Protein AF-A0A0G2EXR1-F1 (afdb_monomer_lite)

Radius of gyration: 26.03 Å; chains: 1; bounding box: 98×54×60 Å

Structure (mmCIF, N/CA/C/O backbone):
data_AF-A0A0G2EXR1-F1
#
_entry.id   AF-A0A0G2EXR1-F1
#
loop_
_atom_site.group_PDB
_atom_site.id
_atom_site.type_symbol
_atom_site.label_atom_id
_atom_site.label_alt_id
_atom_site.label_comp_id
_atom_site.label_asym_id
_atom_site.label_entity_id
_atom_site.label_seq_id
_atom_site.pdbx_PDB_ins_code
_atom_site.Cartn_x
_atom_site.Cartn_y
_atom_site.Cartn_z
_atom_site.occupancy
_atom_site.B_iso_or_equiv
_atom_site.auth_seq_id
_atom_site.auth_comp_id
_atom_site.auth_asym_id
_atom_site.auth_atom_id
_atom_site.pdbx_PDB_model_num
ATOM 1 N N . MET A 1 1 ? -53.803 -6.244 11.231 1.00 34.44 1 MET A N 1
ATOM 2 C CA . MET A 1 1 ? -53.042 -6.527 9.997 1.00 34.44 1 MET A CA 1
ATOM 3 C C . MET A 1 1 ? -51.644 -5.984 10.212 1.00 34.44 1 MET A C 1
ATOM 5 O O . MET A 1 1 ? -51.468 -4.776 10.182 1.00 34.44 1 MET A O 1
ATOM 9 N N . ALA A 1 2 ? -50.714 -6.862 10.580 1.00 28.48 2 ALA A N 1
ATOM 10 C CA . ALA A 1 2 ? -49.334 -6.516 10.892 1.00 28.48 2 ALA A CA 1
ATOM 11 C C . ALA A 1 2 ? -48.490 -6.641 9.617 1.00 28.48 2 ALA A C 1
ATOM 13 O O . ALA A 1 2 ? -48.473 -7.704 9.000 1.00 28.48 2 ALA A O 1
ATOM 14 N N . ALA A 1 3 ? -47.835 -5.552 9.220 1.00 27.94 3 ALA A N 1
ATOM 15 C CA . ALA A 1 3 ? -46.799 -5.556 8.196 1.00 27.94 3 ALA A CA 1
ATOM 16 C C . ALA A 1 3 ? -45.442 -5.605 8.910 1.00 27.94 3 ALA A C 1
ATOM 18 O O . ALA A 1 3 ? -45.163 -4.782 9.779 1.00 27.94 3 ALA A O 1
ATOM 19 N N . TYR A 1 4 ? -44.646 -6.620 8.589 1.00 28.00 4 TYR A N 1
ATOM 20 C CA . TYR A 1 4 ? -43.346 -6.884 9.194 1.00 28.00 4 TYR A CA 1
ATOM 21 C C . TYR A 1 4 ? -42.303 -5.885 8.675 1.00 28.00 4 TYR A C 1
ATOM 23 O O . TYR A 1 4 ? -42.143 -5.722 7.467 1.00 28.00 4 TYR A O 1
ATOM 31 N N . LEU A 1 5 ? -41.604 -5.222 9.598 1.00 28.48 5 LEU A N 1
ATOM 32 C CA . LEU A 1 5 ? -40.485 -4.319 9.337 1.00 28.48 5 LEU A CA 1
ATOM 33 C C . LEU A 1 5 ? -39.178 -5.123 9.341 1.00 28.48 5 LEU A C 1
ATOM 35 O O . LEU A 1 5 ? -38.787 -5.670 10.371 1.00 28.48 5 LEU A O 1
ATOM 39 N N . THR A 1 6 ? -38.503 -5.190 8.198 1.00 26.05 6 THR A N 1
ATOM 40 C CA . THR A 1 6 ? -37.111 -5.655 8.082 1.00 26.05 6 THR A CA 1
ATOM 41 C C . THR A 1 6 ? -36.141 -4.496 8.357 1.00 26.05 6 THR A C 1
ATOM 43 O O . THR A 1 6 ? -36.369 -3.403 7.835 1.00 26.05 6 THR A O 1
ATOM 46 N N . PRO A 1 7 ? -35.063 -4.699 9.139 1.00 25.09 7 PRO A N 1
ATOM 47 C CA . PRO A 1 7 ? -33.990 -3.714 9.296 1.00 25.09 7 PRO A CA 1
ATOM 48 C C . PRO A 1 7 ? -33.165 -3.584 7.999 1.00 25.09 7 PRO A C 1
ATOM 50 O O . PRO A 1 7 ? -33.217 -4.488 7.157 1.00 25.09 7 PRO A O 1
ATOM 53 N N . PRO A 1 8 ? -32.416 -2.480 7.810 1.00 28.73 8 PRO A N 1
ATOM 54 C CA . PRO A 1 8 ? -31.689 -2.220 6.573 1.00 28.73 8 PRO A CA 1
ATOM 55 C C . PRO A 1 8 ? -30.582 -3.262 6.380 1.00 28.73 8 PRO A C 1
ATOM 57 O O . PRO A 1 8 ? -29.555 -3.255 7.050 1.00 28.73 8 PRO A O 1
ATOM 60 N N . SER A 1 9 ? -30.797 -4.188 5.446 1.00 27.02 9 SER A N 1
ATOM 61 C CA . SER A 1 9 ? -29.731 -5.023 4.908 1.00 27.02 9 SER A CA 1
ATOM 62 C C . SER A 1 9 ? -29.028 -4.247 3.797 1.00 27.02 9 SER A C 1
ATOM 64 O O . SER A 1 9 ? -29.643 -3.954 2.765 1.00 27.02 9 SER A O 1
ATOM 66 N N . PHE A 1 10 ? -27.733 -3.980 3.954 1.00 37.28 10 PHE A N 1
ATOM 67 C CA . PHE A 1 10 ? -26.871 -3.730 2.803 1.00 37.28 10 PHE A CA 1
ATOM 68 C C . PHE A 1 10 ? -27.000 -4.934 1.867 1.00 37.28 10 PHE A C 1
ATOM 70 O O . PHE A 1 10 ? -26.784 -6.075 2.278 1.00 37.28 10 PHE A O 1
ATOM 77 N N . ARG A 1 11 ? -27.459 -4.695 0.633 1.00 30.36 11 ARG A N 1
ATOM 78 C CA . ARG A 1 11 ? -27.747 -5.756 -0.337 1.00 30.36 11 ARG A CA 1
ATOM 79 C C . ARG A 1 11 ? -26.517 -6.641 -0.542 1.00 30.36 11 ARG A C 1
ATOM 81 O O . ARG A 1 11 ? -25.585 -6.275 -1.253 1.00 30.36 11 ARG A O 1
ATOM 88 N N . LEU A 1 12 ? -26.596 -7.847 0.009 1.00 30.94 12 LEU A N 1
ATOM 89 C CA . LEU A 1 12 ? -25.936 -9.029 -0.516 1.00 30.94 12 LEU A CA 1
ATOM 90 C C . LEU A 1 12 ? -26.456 -9.242 -1.939 1.00 30.94 12 LEU A C 1
ATOM 92 O O . LEU A 1 12 ? -27.661 -9.345 -2.166 1.00 30.94 12 LEU A O 1
ATOM 96 N N . THR A 1 13 ? -25.555 -9.310 -2.910 1.00 26.61 13 THR A N 1
ATOM 97 C CA . THR A 1 13 ? -25.890 -9.903 -4.203 1.00 26.61 13 THR A CA 1
ATOM 98 C C . THR A 1 13 ? -25.794 -11.419 -4.031 1.00 26.61 13 THR A C 1
ATOM 100 O O . THR A 1 13 ? -24.727 -11.999 -4.187 1.00 26.61 13 THR A O 1
ATOM 103 N N . SER A 1 14 ? -26.899 -12.050 -3.619 1.00 26.97 14 SER A N 1
ATOM 104 C CA . SER A 1 14 ? -27.077 -13.505 -3.703 1.00 26.97 14 SER A CA 1
ATOM 105 C C . SER A 1 14 ? -27.948 -13.818 -4.911 1.00 26.97 14 SER A C 1
ATOM 107 O O . SER A 1 14 ? -29.091 -13.370 -4.998 1.00 26.97 14 SER A O 1
ATOM 109 N N . SER A 1 15 ? -27.392 -14.568 -5.852 1.00 28.28 15 SER A N 1
ATOM 110 C CA . SER A 1 15 ? -28.152 -15.490 -6.686 1.00 28.28 15 SER A CA 1
ATOM 111 C C . SER A 1 15 ? -28.126 -16.840 -5.967 1.00 28.28 15 SER A C 1
ATOM 113 O O . SER A 1 15 ? -27.055 -17.437 -5.861 1.00 28.28 15 SER A O 1
ATOM 115 N N . ASP A 1 16 ? -29.274 -17.264 -5.442 1.00 29.56 16 ASP A N 1
ATOM 116 C CA . ASP A 1 16 ? -29.455 -18.541 -4.746 1.00 29.56 16 ASP A CA 1
ATOM 117 C C . ASP A 1 16 ? -29.400 -19.721 -5.731 1.00 29.56 16 ASP A C 1
ATOM 119 O O . ASP A 1 16 ? -30.115 -19.710 -6.733 1.00 29.56 16 ASP A O 1
ATOM 123 N N . ASP A 1 17 ? -28.606 -20.748 -5.404 1.00 29.31 17 ASP A N 1
ATOM 124 C CA . ASP A 1 17 ? -29.094 -22.132 -5.418 1.00 29.31 17 ASP A CA 1
ATOM 125 C C . ASP A 1 17 ? -28.286 -23.035 -4.454 1.00 29.31 17 ASP A C 1
ATOM 127 O O . ASP A 1 17 ? -27.056 -23.001 -4.412 1.00 29.31 17 ASP A O 1
ATOM 131 N N . ASP A 1 18 ? -29.045 -23.827 -3.697 1.00 29.89 18 ASP A N 1
ATOM 132 C CA . ASP A 1 18 ? -28.747 -24.994 -2.851 1.00 29.89 18 ASP A CA 1
ATOM 133 C C . ASP A 1 18 ? -27.879 -24.955 -1.563 1.00 29.89 18 ASP A C 1
ATOM 135 O O . ASP A 1 18 ? -26.655 -24.824 -1.528 1.00 29.89 18 ASP A O 1
ATOM 139 N N . LEU A 1 19 ? -28.584 -25.271 -0.466 1.00 34.81 19 LEU A N 1
ATOM 140 C CA . LEU A 1 19 ? -28.133 -25.570 0.894 1.00 34.81 19 LEU A CA 1
ATOM 141 C C . LEU A 1 19 ? -27.463 -26.954 1.003 1.00 34.81 19 LEU A C 1
ATOM 143 O O . LEU A 1 19 ? -28.151 -27.972 0.911 1.00 34.81 19 LEU A O 1
ATOM 147 N N . ARG A 1 20 ? -26.168 -27.008 1.362 1.00 28.84 20 ARG A N 1
ATOM 148 C CA . ARG A 1 20 ? -25.546 -28.132 2.102 1.00 28.84 20 ARG A CA 1
ATOM 149 C C . ARG A 1 20 ? -24.455 -27.642 3.066 1.00 28.84 20 ARG A C 1
ATOM 151 O O . ARG A 1 20 ? -23.766 -26.665 2.801 1.00 28.84 20 ARG A O 1
ATOM 158 N N . GLU A 1 21 ? -24.354 -28.332 4.202 1.00 28.61 21 GLU A N 1
ATOM 159 C CA . GLU A 1 21 ? -23.504 -28.067 5.377 1.00 28.61 21 GLU A CA 1
ATOM 160 C C . GLU A 1 21 ? -22.016 -27.764 5.075 1.00 28.61 21 GLU A C 1
ATOM 162 O O . GLU A 1 21 ? -21.454 -28.304 4.118 1.00 28.61 21 GLU A O 1
ATOM 167 N N . PRO A 1 22 ? -21.316 -26.967 5.917 1.00 27.55 22 PRO A N 1
ATOM 168 C CA . PRO A 1 22 ? -19.940 -26.562 5.663 1.00 27.55 22 PRO A CA 1
ATOM 169 C C . PRO A 1 22 ? -18.961 -27.660 6.095 1.00 27.55 22 PRO A C 1
ATOM 171 O O . PRO A 1 22 ? -18.351 -27.611 7.165 1.00 27.55 22 PRO A O 1
ATOM 174 N N . THR A 1 23 ? -18.751 -28.654 5.237 1.00 25.52 23 THR A N 1
ATOM 175 C CA . THR A 1 23 ? -17.548 -29.480 5.325 1.00 25.52 23 THR A CA 1
ATOM 176 C C . THR A 1 23 ? -16.333 -28.661 4.902 1.00 25.52 23 THR A C 1
ATOM 178 O O . THR A 1 23 ? -16.179 -28.299 3.740 1.00 25.52 23 THR A O 1
ATOM 181 N N . SER A 1 24 ? -15.459 -28.417 5.877 1.00 35.00 24 SER A N 1
ATOM 182 C CA . SER A 1 24 ? -14.022 -28.161 5.749 1.00 35.00 24 SER A CA 1
ATOM 183 C C . SER A 1 24 ? -13.404 -28.753 4.469 1.00 35.00 24 SER A C 1
ATOM 185 O O . SER A 1 24 ? -12.966 -29.906 4.456 1.00 35.00 24 SER A O 1
ATOM 187 N N . ARG A 1 25 ? -13.282 -27.935 3.421 1.00 24.98 25 ARG A N 1
ATOM 188 C CA . ARG A 1 25 ? -12.257 -28.069 2.382 1.00 24.98 25 ARG A CA 1
ATOM 189 C C . ARG A 1 25 ? -11.746 -26.680 2.025 1.00 24.98 25 ARG A C 1
ATOM 191 O O . ARG A 1 25 ? -12.496 -25.800 1.619 1.00 24.98 25 ARG A O 1
ATOM 198 N N . PHE A 1 26 ? -10.452 -26.489 2.258 1.00 31.06 26 PHE A N 1
ATOM 199 C CA . PHE A 1 26 ? -9.678 -25.406 1.667 1.00 31.06 26 PHE A CA 1
ATOM 200 C C . PHE A 1 26 ? -9.821 -25.454 0.139 1.00 31.06 26 PHE A C 1
ATOM 202 O O . PHE A 1 26 ? -10.081 -26.535 -0.392 1.00 31.06 26 PHE A O 1
ATOM 209 N N . PRO A 1 27 ? -9.596 -24.340 -0.579 1.00 31.08 27 PRO A N 1
ATOM 210 C CA . PRO A 1 27 ? -9.354 -24.426 -2.006 1.00 31.08 27 PRO A CA 1
ATOM 211 C C . PRO A 1 27 ? -8.102 -25.284 -2.181 1.00 31.08 27 PRO A C 1
ATOM 213 O O . PRO A 1 27 ? -7.004 -24.883 -1.775 1.00 31.08 27 PRO A O 1
ATOM 216 N N . GLU A 1 28 ? -8.305 -26.484 -2.721 1.00 28.88 28 GLU A N 1
ATOM 217 C CA . GLU A 1 28 ? -7.287 -27.192 -3.480 1.00 28.88 28 GLU A CA 1
ATOM 218 C C . GLU A 1 28 ? -6.680 -26.208 -4.478 1.00 28.88 28 GLU A C 1
ATOM 220 O O . GLU A 1 28 ? -7.334 -25.250 -4.900 1.00 28.88 28 GLU A O 1
ATOM 225 N N . ASP A 1 29 ? -5.388 -26.404 -4.714 1.00 27.86 29 ASP A N 1
ATOM 226 C CA . ASP A 1 29 ? -4.514 -25.641 -5.589 1.00 27.86 29 ASP A CA 1
ATOM 227 C C . ASP A 1 29 ? -5.262 -24.746 -6.565 1.00 27.86 29 ASP A C 1
ATOM 229 O O . ASP A 1 29 ? -6.044 -25.232 -7.371 1.00 27.86 29 ASP A O 1
ATOM 233 N N . SER A 1 30 ? -5.006 -23.436 -6.464 1.00 33.84 30 SER A N 1
ATOM 234 C CA . SER A 1 30 ? -5.420 -22.423 -7.432 1.00 33.84 30 SER A CA 1
ATOM 235 C C . SER A 1 30 ? -5.195 -22.962 -8.841 1.00 33.84 30 SER A C 1
ATOM 237 O O . SER A 1 30 ? -4.109 -22.786 -9.401 1.00 33.84 30 SER A O 1
ATOM 239 N N . GLU A 1 31 ? -6.223 -23.594 -9.405 1.00 32.00 31 GLU A N 1
ATOM 240 C CA . GLU A 1 31 ? -6.285 -23.917 -10.809 1.00 32.00 31 GLU A CA 1
ATOM 241 C C . GLU A 1 31 ? -5.974 -22.605 -11.507 1.00 32.00 31 GLU A C 1
ATOM 243 O O . GLU A 1 31 ? -6.549 -21.550 -11.199 1.00 32.00 31 GLU A O 1
ATOM 248 N N . LEU A 1 32 ? -4.967 -22.643 -12.380 1.00 36.50 32 LEU A N 1
ATOM 249 C CA . LEU A 1 32 ? -4.827 -21.618 -13.389 1.00 36.50 32 LEU A CA 1
ATOM 250 C C . LEU A 1 32 ? -6.221 -21.452 -13.978 1.00 36.50 32 LEU A C 1
ATOM 252 O O . LEU A 1 32 ? -6.712 -22.372 -14.632 1.00 36.50 32 LEU A O 1
ATOM 256 N N . SER A 1 33 ? -6.854 -20.307 -13.709 1.00 34.97 33 SER A N 1
ATOM 257 C CA . SER A 1 33 ? -7.992 -19.845 -14.488 1.00 34.97 33 SER A CA 1
ATOM 258 C C . SER A 1 33 ? -7.561 -20.002 -15.938 1.00 34.97 33 SER A C 1
ATOM 260 O O . SER A 1 33 ? -6.662 -19.295 -16.402 1.00 34.97 33 SER A O 1
ATOM 262 N N . SER A 1 34 ? -8.082 -21.051 -16.573 1.00 40.44 34 SER A N 1
ATOM 263 C CA . SER A 1 34 ? -7.736 -21.445 -17.926 1.00 40.44 34 SER A CA 1
ATOM 264 C C . SER A 1 34 ? -8.426 -20.448 -18.824 1.00 40.44 34 SER A C 1
ATOM 266 O O . SER A 1 34 ? -9.513 -20.697 -19.336 1.00 40.44 34 SER A O 1
ATOM 268 N N . ASP A 1 35 ? -7.810 -19.277 -18.934 1.00 47.41 35 ASP A N 1
ATOM 269 C CA . ASP A 1 35 ? -8.202 -18.256 -19.877 1.00 47.41 35 ASP A CA 1
ATOM 270 C C . ASP A 1 35 ? -8.181 -18.925 -21.265 1.00 47.41 35 ASP A C 1
ATOM 272 O O . ASP A 1 35 ? -7.128 -19.418 -21.691 1.00 47.41 35 ASP A O 1
ATOM 276 N N . PRO A 1 36 ? -9.326 -19.047 -21.962 1.00 55.09 36 PRO A N 1
ATOM 277 C CA . PRO A 1 36 ? -9.382 -19.710 -23.263 1.00 55.09 36 PRO A CA 1
ATOM 278 C C . PRO A 1 36 ? -8.449 -19.045 -24.287 1.00 55.09 36 PRO A C 1
ATOM 280 O O . PRO A 1 36 ? -8.014 -19.698 -25.241 1.00 55.09 36 PRO A O 1
ATOM 283 N N . ASP A 1 37 ? -8.070 -17.785 -24.064 1.00 57.62 37 ASP A N 1
ATOM 284 C CA . ASP A 1 37 ? -7.079 -17.086 -24.873 1.00 57.62 37 ASP A CA 1
ATOM 285 C C . ASP A 1 37 ? -5.626 -17.476 -24.527 1.00 57.62 37 ASP A C 1
ATOM 287 O O . ASP A 1 37 ? -4.764 -17.441 -25.411 1.00 57.62 37 ASP A O 1
ATOM 291 N N . GLU A 1 38 ? -5.341 -17.945 -23.304 1.00 51.94 38 GLU A N 1
ATOM 292 C CA . GLU A 1 38 ? -4.034 -18.507 -22.915 1.00 51.94 38 GLU A CA 1
ATOM 293 C C . GLU A 1 38 ? -3.793 -19.846 -23.622 1.00 51.94 38 GLU A C 1
ATOM 295 O O . GLU A 1 38 ? -2.735 -20.035 -24.221 1.00 51.94 38 GLU A O 1
ATOM 300 N N . TRP A 1 39 ? -4.793 -20.730 -23.680 1.00 58.91 39 TRP A N 1
ATOM 301 C CA . TRP A 1 39 ? -4.682 -21.998 -24.413 1.00 58.91 39 TRP A CA 1
ATOM 302 C C . TRP A 1 39 ? -4.558 -21.804 -25.927 1.00 58.91 39 TRP A C 1
ATOM 304 O O . TRP A 1 39 ? -3.774 -22.493 -26.582 1.00 58.91 39 TRP A O 1
ATOM 314 N N . ARG A 1 40 ? -5.271 -20.828 -26.501 1.00 66.62 40 ARG A N 1
ATOM 315 C CA . ARG A 1 40 ? -5.122 -20.464 -27.921 1.00 66.62 40 ARG A CA 1
ATOM 316 C C . ARG A 1 40 ? -3.736 -19.910 -28.234 1.00 66.62 40 ARG A C 1
ATOM 318 O O . ARG A 1 40 ? -3.185 -20.220 -29.289 1.00 66.62 40 ARG A O 1
ATOM 325 N N . TYR A 1 41 ? -3.178 -19.105 -27.334 1.00 67.56 41 TYR A N 1
ATOM 326 C CA . TYR A 1 41 ? -1.818 -18.595 -27.457 1.00 67.56 41 TYR A CA 1
ATOM 327 C C . TYR A 1 41 ? -0.783 -19.722 -27.344 1.00 67.56 41 TYR A C 1
ATOM 329 O O . TYR A 1 41 ? 0.059 -19.848 -28.230 1.00 67.56 41 TYR A O 1
ATOM 337 N N . ILE A 1 42 ? -0.888 -20.579 -26.321 1.00 58.91 42 ILE A N 1
ATOM 338 C CA . ILE A 1 42 ? 0.006 -21.728 -26.113 1.00 58.91 42 ILE A CA 1
ATOM 339 C C . ILE A 1 42 ? -0.001 -22.630 -27.349 1.00 58.91 42 ILE A C 1
ATOM 341 O O . ILE A 1 42 ? 1.058 -22.915 -27.897 1.00 58.91 42 ILE A O 1
ATOM 345 N N . ASN A 1 43 ? -1.180 -22.992 -27.859 1.00 71.25 43 ASN A N 1
ATOM 346 C CA . ASN A 1 43 ? -1.292 -23.842 -29.044 1.00 71.25 43 ASN A CA 1
ATOM 347 C C . ASN A 1 43 ? -0.690 -23.190 -30.298 1.00 71.25 43 ASN A C 1
ATOM 349 O O . ASN A 1 43 ? -0.112 -23.886 -31.127 1.00 71.25 43 ASN A O 1
ATOM 353 N N . ARG A 1 44 ? -0.773 -21.860 -30.433 1.00 72.00 44 ARG A N 1
ATOM 354 C CA . ARG A 1 44 ? -0.157 -21.123 -31.547 1.00 72.00 44 ARG A CA 1
ATOM 355 C C . ARG A 1 44 ? 1.368 -21.084 -31.445 1.00 72.00 44 ARG A C 1
ATOM 357 O O . ARG A 1 44 ? 2.033 -21.240 -32.461 1.00 72.00 44 ARG A O 1
ATOM 364 N N . VAL A 1 45 ? 1.912 -20.858 -30.249 1.00 64.00 45 VAL A N 1
ATOM 365 C CA . VAL A 1 45 ? 3.365 -20.824 -30.016 1.00 64.00 45 VAL A CA 1
ATOM 366 C C . VAL A 1 45 ? 3.969 -22.217 -30.186 1.00 64.00 45 VAL A C 1
ATOM 368 O O . VAL A 1 45 ? 4.989 -22.352 -30.853 1.00 64.00 45 VAL A O 1
ATOM 371 N N . VAL A 1 46 ? 3.305 -23.253 -29.666 1.00 66.19 46 VAL A N 1
ATOM 372 C CA . VAL A 1 46 ? 3.719 -24.654 -29.834 1.00 66.19 46 VAL A CA 1
ATOM 373 C C . VAL A 1 46 ? 3.680 -25.061 -31.309 1.00 66.19 46 VAL A C 1
ATOM 375 O O . VAL A 1 46 ? 4.643 -25.634 -31.799 1.00 66.19 46 VAL A O 1
ATOM 378 N N . ALA A 1 47 ? 2.635 -24.683 -32.053 1.00 67.88 47 ALA A N 1
ATOM 379 C CA . ALA A 1 47 ? 2.547 -24.963 -33.490 1.00 67.88 47 ALA A CA 1
ATOM 380 C C . ALA A 1 47 ? 3.581 -24.203 -34.349 1.00 67.88 47 ALA A C 1
ATOM 382 O O . ALA A 1 47 ? 3.795 -24.566 -35.502 1.00 67.88 47 ALA A O 1
ATOM 383 N N . ALA A 1 48 ? 4.205 -23.147 -33.818 1.00 63.03 48 ALA A N 1
ATOM 384 C CA . ALA A 1 48 ? 5.217 -22.350 -34.514 1.00 63.03 48 ALA A CA 1
ATOM 385 C C . ALA A 1 48 ? 6.668 -22.739 -34.152 1.00 63.03 48 ALA A C 1
ATOM 387 O O . ALA A 1 48 ? 7.595 -22.196 -34.748 1.00 63.03 48 ALA A O 1
ATOM 388 N N . GLY A 1 49 ? 6.870 -23.633 -33.175 1.00 47.91 49 GLY A N 1
ATOM 389 C CA . GLY A 1 49 ? 8.160 -23.882 -32.519 1.00 47.91 49 GLY A CA 1
ATOM 390 C C . GLY A 1 49 ? 8.927 -25.145 -32.929 1.00 47.91 49 GLY A C 1
ATOM 391 O O . GLY A 1 49 ? 9.923 -25.450 -32.279 1.00 47.91 49 GLY A O 1
ATOM 392 N N . ASP A 1 50 ? 8.522 -25.871 -33.976 1.00 42.47 50 ASP A N 1
ATOM 393 C CA . ASP A 1 50 ? 9.202 -27.099 -34.438 1.00 42.47 50 ASP A CA 1
ATOM 394 C C . ASP A 1 50 ? 10.518 -26.820 -35.206 1.00 42.47 50 ASP A C 1
ATOM 396 O O . ASP A 1 50 ? 10.722 -27.279 -36.331 1.00 42.47 50 ASP A O 1
ATOM 400 N N . GLN A 1 51 ? 11.450 -26.082 -34.595 1.00 42.22 51 GLN A N 1
ATOM 401 C CA . GLN A 1 51 ? 12.876 -26.198 -34.907 1.00 42.22 51 GLN A CA 1
ATOM 402 C C . GLN A 1 51 ? 13.718 -26.200 -33.622 1.00 42.22 51 GLN A C 1
ATOM 404 O O . GLN A 1 51 ? 13.730 -25.251 -32.845 1.00 42.22 51 GLN A O 1
ATOM 409 N N . GLU A 1 52 ? 14.380 -27.341 -33.442 1.00 41.09 52 GLU A N 1
ATOM 410 C CA . GLU A 1 52 ? 15.333 -27.795 -32.424 1.00 41.09 52 GLU A CA 1
ATOM 411 C C . GLU A 1 52 ? 16.004 -26.742 -31.515 1.00 41.09 52 GLU A C 1
ATOM 413 O O . GLU A 1 52 ? 16.637 -25.797 -31.981 1.00 41.09 52 GLU A O 1
ATOM 418 N N . SER A 1 53 ? 16.032 -27.016 -30.200 1.00 35.91 53 SER A N 1
ATOM 419 C CA . SER A 1 53 ? 17.154 -26.598 -29.346 1.00 35.91 53 SER A CA 1
ATOM 420 C C . SER A 1 53 ? 17.369 -27.537 -28.138 1.00 35.91 53 SER A C 1
ATOM 422 O O . SER A 1 53 ? 16.394 -27.943 -27.495 1.00 35.91 53 SER A O 1
ATOM 424 N N . PRO A 1 54 ? 18.629 -27.903 -27.816 1.00 36.38 54 PRO A N 1
ATOM 425 C CA . PRO A 1 54 ? 18.987 -28.859 -26.772 1.00 36.38 54 PRO A CA 1
ATOM 426 C C . PRO A 1 54 ? 19.157 -28.173 -25.407 1.00 36.38 54 PRO A C 1
ATOM 428 O O . PRO A 1 54 ? 20.094 -27.407 -25.181 1.00 36.38 54 PRO A O 1
ATOM 431 N N . TRP A 1 55 ? 18.288 -28.484 -24.446 1.00 30.92 55 TRP A N 1
ATOM 432 C CA . TRP A 1 55 ? 18.431 -27.973 -23.082 1.00 30.92 55 TRP A CA 1
ATOM 433 C C . TRP A 1 55 ? 19.563 -28.685 -22.336 1.00 30.92 55 TRP A C 1
ATOM 435 O O . TRP A 1 55 ? 19.456 -29.857 -21.981 1.00 30.92 55 TRP A O 1
ATOM 445 N N . THR A 1 56 ? 20.627 -27.941 -22.033 1.00 31.25 56 THR A N 1
ATOM 446 C CA . THR A 1 56 ? 21.537 -28.260 -20.925 1.00 31.25 56 THR A CA 1
ATOM 447 C C . THR A 1 56 ? 21.129 -27.394 -19.735 1.00 31.25 56 THR A C 1
ATOM 449 O O . THR A 1 56 ? 21.175 -26.171 -19.817 1.00 31.25 56 THR A O 1
ATOM 452 N N . THR A 1 57 ? 20.703 -28.004 -18.631 1.00 31.12 57 THR A N 1
ATOM 453 C CA . THR A 1 57 ? 20.334 -27.301 -17.390 1.00 31.12 57 THR A CA 1
ATOM 454 C C . THR A 1 57 ? 21.571 -26.764 -16.656 1.00 31.12 57 THR A C 1
ATOM 456 O O . THR A 1 57 ? 22.401 -27.579 -16.241 1.00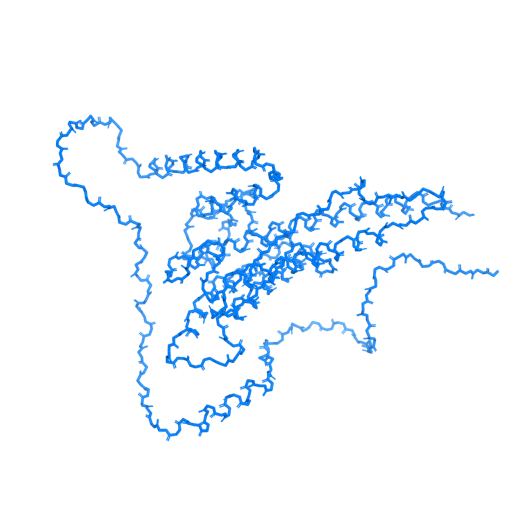 31.12 57 THR A O 1
ATOM 459 N N . PRO A 1 58 ? 21.700 -25.449 -16.383 1.00 31.16 58 PRO A N 1
ATOM 460 C CA . PRO A 1 58 ? 22.707 -24.949 -15.456 1.00 31.16 58 PRO A CA 1
ATOM 461 C C . PRO A 1 58 ? 22.179 -25.010 -14.016 1.00 31.16 58 PRO A C 1
ATOM 463 O O . PRO A 1 58 ? 21.121 -24.481 -13.684 1.00 31.16 58 PRO A O 1
ATOM 466 N N . SER A 1 59 ? 22.956 -25.655 -13.149 1.00 30.92 59 SER A N 1
ATOM 467 C CA . SER A 1 59 ? 22.742 -25.772 -11.705 1.00 30.92 59 SER A CA 1
ATOM 468 C C . SER A 1 59 ? 22.616 -24.401 -11.015 1.00 30.92 59 SER A C 1
ATOM 470 O O . SER A 1 59 ? 23.597 -23.669 -10.866 1.00 30.92 59 SER A O 1
ATOM 472 N N . SER A 1 60 ? 21.424 -24.088 -10.503 1.00 35.28 60 SER A N 1
ATOM 473 C CA . SER A 1 60 ? 21.104 -22.884 -9.726 1.00 35.28 60 SER A CA 1
ATOM 474 C C . SER A 1 60 ? 21.663 -22.951 -8.294 1.00 35.28 60 SER A C 1
ATOM 476 O O . SER A 1 60 ? 20.944 -23.281 -7.349 1.00 35.28 60 SER A O 1
ATOM 478 N N . LYS A 1 61 ? 22.958 -22.665 -8.109 1.00 35.62 61 LYS A N 1
ATOM 479 C CA . LYS A 1 61 ? 23.568 -22.606 -6.762 1.00 35.62 61 LYS A CA 1
ATOM 480 C C . LYS A 1 61 ? 24.397 -21.356 -6.435 1.00 35.62 61 LYS A C 1
ATOM 482 O O . LYS A 1 61 ? 25.019 -21.354 -5.386 1.00 35.62 61 LYS A O 1
ATOM 487 N N . ASN A 1 62 ? 24.397 -20.285 -7.239 1.00 36.44 62 ASN A N 1
ATOM 488 C CA . ASN A 1 62 ? 25.338 -19.167 -7.001 1.00 36.44 62 ASN A CA 1
ATOM 489 C C . ASN A 1 62 ? 24.827 -17.720 -7.186 1.00 36.44 62 ASN A C 1
ATOM 491 O O . ASN A 1 62 ? 25.641 -16.810 -7.309 1.00 36.44 62 ASN A O 1
ATOM 495 N N . THR A 1 63 ? 23.523 -17.441 -7.154 1.00 34.78 63 THR A N 1
ATOM 496 C CA . THR A 1 63 ? 22.994 -16.085 -7.450 1.00 34.78 63 THR A CA 1
ATOM 497 C C . THR A 1 63 ? 22.632 -15.206 -6.243 1.00 34.78 63 THR A C 1
ATOM 499 O O . THR A 1 63 ? 21.945 -14.208 -6.415 1.00 34.78 63 THR A O 1
ATOM 502 N N . LEU A 1 64 ? 23.109 -15.503 -5.027 1.00 40.47 64 LEU A N 1
ATOM 503 C CA . LEU A 1 64 ? 22.725 -14.750 -3.811 1.00 40.47 64 LEU A CA 1
ATOM 504 C C . LEU A 1 64 ? 23.880 -14.113 -3.023 1.00 40.47 64 LEU A C 1
ATOM 506 O O . LEU A 1 64 ? 23.691 -13.647 -1.903 1.00 40.47 64 LEU A O 1
ATOM 510 N N . ALA A 1 65 ? 25.072 -14.024 -3.608 1.00 37.38 65 ALA A N 1
ATOM 511 C CA . ALA A 1 65 ? 26.183 -13.292 -3.011 1.00 37.38 65 ALA A CA 1
ATOM 512 C C . ALA A 1 65 ? 26.393 -11.966 -3.750 1.00 37.38 65 ALA A C 1
ATOM 514 O O . ALA A 1 65 ? 27.068 -11.961 -4.776 1.00 37.38 65 ALA A O 1
ATOM 515 N N . ARG A 1 66 ? 25.804 -10.876 -3.228 1.00 31.05 66 ARG A N 1
ATOM 516 C CA . ARG A 1 66 ? 26.293 -9.471 -3.255 1.00 31.05 66 ARG A CA 1
ATOM 517 C C . ARG A 1 66 ? 25.146 -8.493 -2.956 1.00 31.05 66 ARG A C 1
ATOM 519 O O . ARG A 1 66 ? 24.663 -7.791 -3.833 1.00 31.05 66 ARG A O 1
ATOM 526 N N . TYR A 1 67 ? 24.755 -8.398 -1.687 1.00 34.91 67 TYR A N 1
ATOM 527 C CA . TYR A 1 67 ? 24.248 -7.127 -1.168 1.00 34.91 67 TYR A CA 1
ATOM 528 C C . TYR A 1 67 ? 25.472 -6.282 -0.816 1.00 34.91 67 TYR A C 1
ATOM 530 O O . TYR A 1 67 ? 26.086 -6.468 0.232 1.00 34.91 67 TYR A O 1
ATOM 538 N N . SER A 1 68 ? 25.890 -5.415 -1.735 1.00 34.38 68 SER A N 1
ATOM 539 C CA . SER A 1 68 ? 26.904 -4.403 -1.449 1.00 34.38 68 SER A CA 1
ATOM 540 C C . SER A 1 68 ? 26.197 -3.105 -1.076 1.00 34.38 68 SER A C 1
ATOM 542 O O . SER A 1 68 ? 25.436 -2.565 -1.874 1.00 34.38 68 SER A O 1
ATOM 544 N N . SER A 1 69 ? 26.456 -2.617 0.140 1.00 39.50 69 SER A N 1
ATOM 545 C CA . SER A 1 69 ? 26.109 -1.256 0.565 1.00 39.50 69 SER A CA 1
ATOM 546 C C . SER A 1 69 ? 26.601 -0.220 -0.458 1.00 39.50 69 SER A C 1
ATOM 548 O O . SER A 1 69 ? 27.611 -0.471 -1.124 1.00 39.50 69 SER A O 1
ATOM 550 N N . PRO A 1 70 ? 25.944 0.950 -0.577 1.00 38.44 70 PRO A N 1
ATOM 551 C CA . PRO A 1 70 ? 26.314 1.968 -1.556 1.00 38.44 70 PRO A CA 1
ATOM 552 C C . PRO A 1 70 ? 27.794 2.341 -1.420 1.00 38.44 70 PRO A C 1
ATOM 554 O O . PRO A 1 70 ? 28.237 2.802 -0.368 1.00 38.44 70 PRO A O 1
ATOM 557 N N . GLN A 1 71 ? 28.565 2.110 -2.485 1.00 37.56 71 GLN A N 1
ATOM 558 C CA . GLN A 1 71 ? 29.985 2.440 -2.554 1.00 37.56 71 GLN A CA 1
ATOM 559 C C . GLN A 1 71 ? 30.193 3.939 -2.312 1.00 37.56 71 GLN A C 1
ATOM 561 O O . GLN A 1 71 ? 29.659 4.789 -3.030 1.00 37.56 71 GLN A O 1
ATOM 566 N N . SER A 1 72 ? 31.007 4.260 -1.307 1.00 39.06 72 SER A N 1
ATOM 567 C CA . SER A 1 72 ? 31.509 5.607 -1.079 1.00 39.06 72 SER A CA 1
ATOM 568 C C . SER A 1 72 ? 32.362 6.039 -2.276 1.00 39.06 72 SER A C 1
ATOM 570 O O . SER A 1 72 ? 33.289 5.352 -2.708 1.00 39.06 72 SER A O 1
ATOM 572 N N . LYS A 1 73 ? 32.029 7.192 -2.860 1.00 40.09 73 LYS A N 1
ATOM 573 C CA . LYS A 1 73 ? 32.827 7.809 -3.923 1.00 40.09 73 LYS A CA 1
ATOM 574 C C . LYS A 1 73 ? 34.191 8.203 -3.351 1.00 40.09 73 LYS A C 1
ATOM 576 O O . LYS A 1 73 ? 34.259 9.012 -2.427 1.00 40.09 73 LYS A O 1
ATOM 581 N N . GLY A 1 74 ? 35.266 7.658 -3.919 1.00 38.69 74 GLY A N 1
ATOM 582 C CA . GLY A 1 74 ? 36.639 8.043 -3.595 1.00 38.69 74 GLY A CA 1
ATOM 583 C C . GLY A 1 74 ? 36.867 9.534 -3.853 1.00 38.69 74 GLY A C 1
ATOM 584 O O . GLY A 1 74 ? 36.640 10.024 -4.960 1.00 38.69 74 GLY A O 1
ATOM 585 N N . ARG A 1 75 ? 37.302 10.262 -2.820 1.00 39.47 75 ARG A N 1
ATOM 586 C CA . ARG A 1 75 ? 37.668 11.680 -2.902 1.00 39.47 75 ARG A CA 1
ATOM 587 C C . ARG A 1 75 ? 39.193 11.805 -2.872 1.00 39.47 75 ARG A C 1
ATOM 589 O O . ARG A 1 75 ? 39.846 11.245 -2.000 1.00 39.47 75 ARG A O 1
ATOM 596 N N . SER A 1 76 ? 39.725 12.539 -3.848 1.00 39.69 76 SER A N 1
ATOM 597 C CA . SER A 1 76 ? 41.130 12.957 -3.974 1.00 39.69 76 SER A CA 1
ATOM 598 C C . SER A 1 76 ? 41.660 13.609 -2.685 1.00 39.69 76 SER A C 1
ATOM 600 O O . SER A 1 76 ? 40.900 14.329 -2.030 1.00 39.69 76 SER A O 1
ATOM 602 N N . PRO A 1 77 ? 42.952 13.439 -2.344 1.00 48.84 77 PRO A N 1
ATOM 603 C CA . PRO A 1 77 ? 43.497 13.907 -1.078 1.00 48.84 77 PRO A CA 1
ATOM 604 C C . PRO A 1 77 ? 43.719 15.422 -1.110 1.00 48.84 77 PRO A C 1
ATOM 606 O O . PRO A 1 77 ? 44.473 15.940 -1.934 1.00 48.84 77 PRO A O 1
ATOM 609 N N . LYS A 1 78 ? 43.070 16.138 -0.193 1.00 42.84 78 LYS A N 1
ATOM 610 C CA . LYS A 1 78 ? 43.560 17.424 0.302 1.00 42.84 78 LYS A CA 1
ATOM 611 C C . LYS A 1 78 ? 43.611 17.342 1.815 1.00 42.84 78 LYS A C 1
ATOM 613 O O . LYS A 1 78 ? 42.616 17.026 2.458 1.00 42.84 78 LYS A O 1
ATOM 618 N N . ASP A 1 79 ? 44.813 17.575 2.309 1.00 41.97 79 ASP A N 1
ATOM 619 C CA . ASP A 1 79 ? 45.196 17.580 3.705 1.00 41.97 79 ASP A CA 1
ATOM 620 C C . ASP A 1 79 ? 44.393 18.642 4.471 1.00 41.97 79 ASP A C 1
ATOM 622 O O . ASP A 1 79 ? 44.483 19.839 4.193 1.00 41.97 79 ASP A O 1
ATOM 626 N N . THR A 1 80 ? 43.566 18.186 5.407 1.00 41.31 80 THR A N 1
ATOM 627 C CA . THR A 1 80 ? 43.001 19.006 6.478 1.00 41.31 80 THR A CA 1
ATOM 628 C C . THR A 1 80 ? 43.101 18.170 7.739 1.00 41.31 80 THR A C 1
ATOM 630 O O . THR A 1 80 ? 42.400 17.165 7.862 1.00 41.31 80 THR A O 1
ATOM 633 N N . SER A 1 81 ? 44.007 18.574 8.627 1.00 47.97 81 SER A N 1
ATOM 634 C CA . SER A 1 81 ? 44.269 18.001 9.947 1.00 47.97 81 SER A CA 1
ATOM 635 C C . SER A 1 81 ? 43.024 17.371 10.580 1.00 47.97 81 SER A C 1
ATOM 637 O O . SER A 1 81 ? 42.078 18.074 10.950 1.00 47.97 81 SER A O 1
ATOM 639 N N . SER A 1 82 ? 43.026 16.044 10.714 1.00 42.00 82 SER A N 1
ATOM 640 C CA . SER A 1 82 ? 41.978 15.328 11.429 1.00 42.00 82 SER A CA 1
ATOM 641 C C . SER A 1 82 ? 42.178 15.539 12.925 1.00 42.00 82 SER A C 1
ATOM 643 O O . SER A 1 82 ? 43.086 14.965 13.528 1.00 42.00 82 SER A O 1
ATOM 645 N N . VAL A 1 83 ? 41.319 16.352 13.533 1.00 52.59 83 VAL A N 1
ATOM 646 C CA . VAL A 1 83 ? 41.072 16.260 14.971 1.00 52.59 83 VAL A CA 1
ATOM 647 C C . VAL A 1 83 ? 40.430 14.892 15.183 1.00 52.59 83 VAL A C 1
ATOM 649 O O . VAL A 1 83 ? 39.278 14.686 14.806 1.00 52.59 83 VAL A O 1
ATOM 652 N N . LEU A 1 84 ? 41.208 13.928 15.674 1.00 44.91 84 LEU A N 1
ATOM 653 C CA . LEU A 1 84 ? 40.689 12.620 16.059 1.00 44.91 84 LEU A CA 1
ATOM 654 C C . LEU A 1 84 ? 39.743 12.836 17.249 1.00 44.91 84 LEU A C 1
ATOM 656 O O . LEU A 1 84 ? 40.189 13.362 18.267 1.00 44.91 84 LEU A O 1
ATOM 660 N N . PRO A 1 85 ? 38.450 12.487 17.155 1.00 48.44 85 PRO A N 1
ATOM 661 C CA . PRO A 1 85 ? 37.610 12.443 18.340 1.00 48.44 85 PRO A CA 1
ATOM 662 C C . PRO A 1 85 ? 38.096 11.312 19.262 1.00 48.44 85 PRO A C 1
ATOM 664 O O . PRO A 1 85 ? 38.323 10.195 18.805 1.00 48.44 85 PRO A O 1
ATOM 667 N N . ASP A 1 86 ? 38.198 11.588 20.566 1.00 56.44 86 ASP A N 1
ATOM 668 C CA . ASP A 1 86 ? 38.646 10.660 21.628 1.00 56.44 86 ASP A CA 1
ATOM 669 C C . ASP A 1 86 ? 37.742 9.424 21.833 1.00 56.44 86 ASP A C 1
ATOM 671 O O . ASP A 1 86 ? 37.952 8.623 22.746 1.00 56.44 86 ASP A O 1
ATOM 675 N N . LYS A 1 87 ? 36.713 9.246 20.999 1.00 54.66 87 LYS A N 1
ATOM 676 C CA . LYS A 1 87 ? 35.843 8.070 21.015 1.00 54.66 87 LYS A CA 1
ATOM 677 C C . LYS A 1 87 ? 36.132 7.196 19.796 1.00 54.66 87 LYS A C 1
ATOM 679 O O . LYS A 1 87 ? 36.165 7.725 18.683 1.00 54.66 87 LYS A O 1
ATOM 684 N N . PRO A 1 88 ? 36.294 5.870 19.971 1.00 48.75 88 PRO A N 1
ATOM 685 C CA . PRO A 1 88 ? 36.361 4.959 18.840 1.00 48.75 88 PRO A CA 1
ATOM 686 C C . PRO A 1 88 ? 35.093 5.132 18.002 1.00 48.75 88 PRO A C 1
ATOM 688 O O . PRO A 1 88 ? 33.981 5.119 18.523 1.00 48.75 88 PRO A O 1
ATOM 691 N N . PHE A 1 89 ? 35.289 5.355 16.709 1.00 47.09 89 PHE A N 1
ATOM 692 C CA . PHE A 1 89 ? 34.233 5.485 15.716 1.00 47.09 89 PHE A CA 1
ATOM 693 C C . PHE A 1 89 ? 33.342 4.234 15.733 1.00 47.09 89 PHE A C 1
ATOM 695 O O . PHE A 1 89 ? 33.807 3.145 15.397 1.00 47.09 89 PHE A O 1
ATOM 702 N N . ASP A 1 90 ? 32.079 4.387 16.135 1.00 55.50 90 ASP A N 1
ATOM 703 C CA . ASP A 1 90 ? 31.078 3.320 16.123 1.00 55.50 90 ASP A CA 1
ATOM 704 C C . ASP A 1 90 ? 30.210 3.454 14.860 1.00 55.50 90 ASP A C 1
ATOM 706 O O . ASP A 1 90 ? 29.563 4.476 14.630 1.00 55.50 90 ASP A O 1
ATOM 710 N N . GLU A 1 91 ? 30.182 2.418 14.019 1.00 50.47 91 GLU A N 1
ATOM 711 C CA . GLU A 1 91 ? 29.341 2.354 12.813 1.00 50.47 91 GLU A CA 1
ATOM 712 C C . GLU A 1 91 ? 27.843 2.523 13.151 1.00 50.47 91 GLU A C 1
ATOM 714 O O . GLU A 1 91 ? 27.055 2.997 12.323 1.00 50.47 91 GLU A O 1
ATOM 719 N N . ALA A 1 92 ? 27.444 2.180 14.383 1.00 54.06 92 ALA A N 1
ATOM 720 C CA . ALA A 1 92 ? 26.098 2.411 14.891 1.00 54.06 92 ALA A CA 1
ATOM 721 C C . ALA A 1 92 ? 25.766 3.906 15.035 1.00 54.06 92 ALA A C 1
ATOM 723 O O . ALA A 1 92 ? 24.614 4.291 14.819 1.00 54.06 92 ALA A O 1
ATOM 724 N N . ASP A 1 93 ? 26.752 4.752 15.339 1.00 49.53 93 ASP A N 1
ATOM 725 C CA . ASP A 1 93 ? 26.544 6.188 15.500 1.00 49.53 93 ASP A CA 1
ATOM 726 C C . ASP A 1 93 ? 26.349 6.883 14.144 1.00 49.53 93 ASP A C 1
ATOM 728 O O . ASP A 1 93 ? 25.447 7.709 14.026 1.00 49.53 93 ASP A O 1
ATOM 732 N N . LEU A 1 94 ? 27.058 6.493 13.072 1.00 54.78 94 LEU A N 1
ATOM 733 C CA . LEU A 1 94 ? 26.793 7.052 11.729 1.00 54.78 94 LEU A CA 1
ATOM 734 C C . LEU A 1 94 ? 25.400 6.710 11.227 1.00 54.78 94 LEU A C 1
ATOM 736 O O . LEU A 1 94 ? 24.706 7.587 10.720 1.00 54.78 94 LEU A O 1
ATOM 740 N N . LYS A 1 95 ? 24.965 5.460 11.408 1.00 61.78 95 LYS A N 1
ATOM 741 C CA . LYS A 1 95 ? 23.614 5.047 11.011 1.00 61.78 95 LYS A CA 1
ATOM 742 C C . LYS A 1 95 ? 22.544 5.806 11.797 1.00 61.78 95 LYS A C 1
ATOM 744 O O . LYS A 1 95 ? 21.503 6.128 11.234 1.00 61.78 95 LYS A O 1
ATOM 749 N N . ARG A 1 96 ? 22.800 6.147 13.069 1.00 60.59 96 ARG A N 1
ATOM 750 C CA . ARG A 1 96 ? 21.919 7.013 13.874 1.00 60.59 96 ARG A CA 1
ATOM 751 C C . ARG A 1 96 ? 21.904 8.455 13.369 1.00 60.59 96 ARG A C 1
ATOM 753 O O . ARG A 1 96 ? 20.819 8.996 13.179 1.00 60.59 96 ARG A O 1
ATOM 760 N N . PHE A 1 97 ? 23.066 9.048 13.092 1.00 56.50 97 PHE A N 1
ATOM 761 C CA . PHE A 1 97 ? 23.162 10.411 12.556 1.00 56.50 97 PHE A CA 1
ATOM 762 C C . PHE A 1 97 ? 22.504 10.545 11.176 1.00 56.50 97 PHE A C 1
ATOM 764 O O . PHE A 1 97 ? 21.792 11.517 10.919 1.00 56.50 97 PHE A O 1
ATOM 771 N N . GLU A 1 98 ? 22.692 9.567 10.291 1.00 74.81 98 GLU A N 1
ATOM 772 C CA . GLU A 1 98 ? 22.034 9.530 8.981 1.00 74.81 98 GLU A CA 1
ATOM 773 C C . GLU A 1 98 ? 20.516 9.391 9.113 1.00 74.81 98 GLU A C 1
ATOM 775 O O . GLU A 1 98 ? 19.771 10.066 8.404 1.00 74.81 98 GLU A O 1
ATOM 780 N N . LEU A 1 99 ? 20.055 8.586 10.070 1.00 77.31 99 LEU A N 1
ATOM 781 C CA . LEU A 1 99 ? 18.639 8.380 10.341 1.00 77.31 99 LEU A CA 1
ATOM 782 C C . LEU A 1 99 ? 17.968 9.628 10.932 1.00 77.31 99 LEU A C 1
ATOM 784 O O . LEU A 1 99 ? 16.866 9.984 10.517 1.00 77.31 99 LEU A O 1
ATOM 788 N N . GLU A 1 100 ? 18.615 10.322 11.868 1.00 80.06 100 GLU A N 1
ATOM 789 C CA . GLU A 1 100 ? 18.114 11.592 12.409 1.00 80.06 100 GLU A CA 1
ATOM 790 C C . GLU A 1 100 ? 18.082 12.687 11.344 1.00 80.06 100 GLU A C 1
ATOM 792 O O . GLU A 1 100 ? 17.093 13.415 11.232 1.00 80.06 100 GLU A O 1
ATOM 797 N N . LYS A 1 101 ? 19.118 12.757 10.504 1.00 83.75 101 LYS A N 1
ATOM 798 C CA . LYS A 1 101 ? 19.155 13.678 9.368 1.00 83.75 101 LYS A CA 1
ATOM 799 C C . LYS A 1 101 ? 18.041 13.380 8.364 1.00 83.75 101 LYS A C 1
ATOM 801 O O . LYS A 1 101 ? 17.365 14.312 7.934 1.00 83.75 101 LYS A O 1
ATOM 806 N N . ALA A 1 102 ? 17.815 12.109 8.025 1.00 81.25 102 ALA A N 1
ATOM 807 C CA . ALA A 1 102 ? 16.721 11.699 7.148 1.00 81.25 102 ALA A CA 1
ATOM 808 C C . ALA A 1 102 ? 15.357 12.081 7.746 1.00 81.25 102 ALA A C 1
ATOM 810 O O . ALA A 1 102 ? 14.535 12.691 7.063 1.00 81.25 102 ALA A O 1
ATOM 811 N N . ARG A 1 103 ? 15.136 11.829 9.047 1.00 83.62 103 ARG A N 1
ATOM 812 C CA . ARG A 1 103 ? 13.914 12.274 9.743 1.00 83.62 103 ARG A CA 1
ATOM 813 C C . ARG A 1 103 ? 13.728 13.786 9.667 1.00 83.62 103 ARG A C 1
ATOM 815 O O . ARG A 1 103 ? 12.619 14.226 9.386 1.00 83.62 103 ARG A O 1
ATOM 822 N N . ALA A 1 104 ? 14.780 14.567 9.910 1.00 87.19 104 ALA A N 1
ATOM 823 C CA . ALA A 1 104 ? 14.710 16.026 9.866 1.00 87.19 104 ALA A CA 1
ATOM 824 C C . ALA A 1 104 ? 14.347 16.531 8.460 1.00 87.19 104 ALA A C 1
ATOM 826 O O . 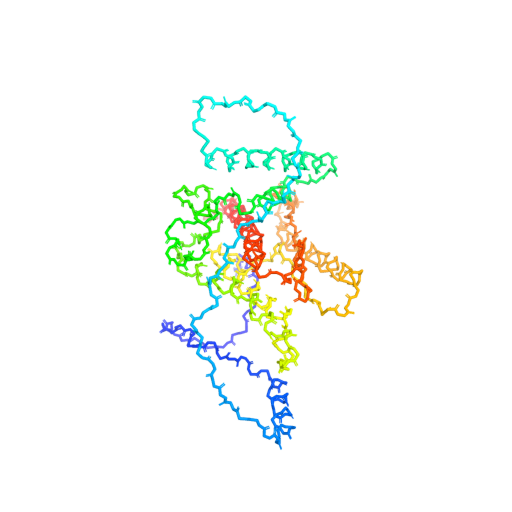ALA A 1 104 ? 13.432 17.337 8.318 1.00 87.19 104 ALA A O 1
ATOM 827 N N . GLN A 1 105 ? 14.989 15.988 7.420 1.00 86.19 105 GLN A N 1
ATOM 828 C CA . GLN A 1 105 ? 14.691 16.329 6.025 1.00 86.19 105 GLN A CA 1
ATOM 829 C C . GLN A 1 105 ? 13.250 15.979 5.635 1.00 86.19 105 GLN A C 1
ATOM 831 O O . GLN A 1 105 ? 12.555 16.768 4.994 1.00 86.19 105 GLN A O 1
ATOM 836 N N . HIS A 1 106 ? 12.767 14.801 6.028 1.00 86.81 106 HIS A N 1
ATOM 837 C CA . HIS A 1 106 ? 11.396 14.399 5.725 1.00 86.81 106 HIS A CA 1
ATOM 838 C C . HIS A 1 106 ? 10.360 15.165 6.557 1.00 86.81 106 HIS A C 1
ATOM 840 O O . HIS A 1 106 ? 9.268 15.422 6.052 1.00 86.81 106 HIS A O 1
ATOM 846 N N . ALA A 1 107 ? 10.698 15.581 7.782 1.00 87.25 107 ALA A N 1
ATOM 847 C CA . ALA A 1 107 ? 9.857 16.447 8.604 1.00 87.25 107 ALA A CA 1
ATOM 848 C C . ALA A 1 107 ? 9.717 17.852 8.001 1.00 87.25 107 ALA A C 1
ATOM 850 O O . ALA A 1 107 ? 8.609 18.385 7.974 1.00 87.25 107 ALA A O 1
ATOM 851 N N . GLU A 1 108 ? 10.801 18.415 7.461 1.00 89.81 108 GLU A N 1
ATOM 852 C CA . GLU A 1 108 ? 10.771 19.672 6.705 1.00 89.81 108 GLU A CA 1
ATOM 853 C C . GLU A 1 108 ? 9.879 19.543 5.463 1.00 89.81 108 GLU A C 1
ATOM 855 O O . GLU A 1 108 ? 8.982 20.356 5.251 1.00 89.81 108 GLU A O 1
ATOM 860 N N . HIS A 1 109 ? 10.031 18.469 4.682 1.00 86.75 109 HIS A N 1
ATOM 861 C CA . HIS A 1 109 ? 9.164 18.263 3.519 1.00 86.75 109 HIS A CA 1
ATOM 862 C C . HIS A 1 109 ? 7.691 18.079 3.921 1.00 86.75 109 HIS A C 1
ATOM 864 O O . HIS A 1 109 ? 6.803 18.642 3.285 1.00 86.75 109 HIS A O 1
ATOM 870 N N . ALA A 1 110 ? 7.413 17.355 5.009 1.00 87.81 110 ALA A N 1
ATOM 871 C CA . ALA A 1 110 ? 6.059 17.241 5.541 1.00 87.81 110 ALA A CA 1
ATOM 872 C C . ALA A 1 110 ? 5.489 18.602 5.967 1.00 87.81 110 ALA A C 1
ATOM 874 O O . ALA A 1 110 ? 4.305 18.850 5.754 1.00 87.81 110 ALA A O 1
ATOM 875 N N . GLN A 1 111 ? 6.312 19.496 6.521 1.00 90.56 111 GLN A N 1
ATOM 876 C CA . GLN A 1 111 ? 5.899 20.859 6.847 1.00 90.56 111 GL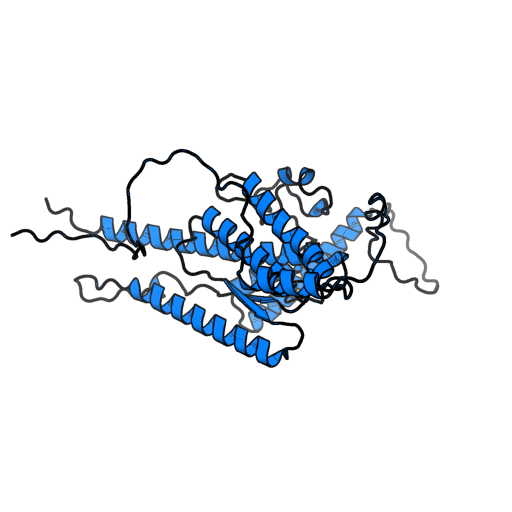N A CA 1
ATOM 877 C C . GLN A 1 111 ? 5.551 21.661 5.586 1.00 90.56 111 GLN A C 1
ATOM 879 O O . GLN A 1 111 ? 4.475 22.251 5.523 1.00 90.56 111 GLN A O 1
ATOM 884 N N . ASN A 1 112 ? 6.375 21.572 4.542 1.00 91.69 112 ASN A N 1
ATOM 885 C CA . ASN A 1 112 ? 6.088 22.199 3.248 1.00 91.69 112 ASN A CA 1
ATOM 886 C C . ASN A 1 112 ? 4.787 21.658 2.622 1.00 91.69 112 ASN A C 1
ATOM 888 O O . ASN A 1 112 ? 4.016 22.412 2.025 1.00 91.69 112 ASN A O 1
ATOM 892 N N . MET A 1 113 ? 4.496 20.360 2.785 1.00 88.06 113 MET A N 1
ATOM 893 C CA . MET A 1 113 ? 3.219 19.774 2.360 1.00 88.06 113 MET A CA 1
ATOM 894 C C . MET A 1 113 ? 2.033 20.348 3.150 1.00 88.06 113 MET A C 1
ATOM 896 O O . MET A 1 113 ? 1.005 20.652 2.545 1.00 88.06 113 MET A O 1
ATOM 900 N N . ARG A 1 114 ? 2.162 20.552 4.470 1.00 91.44 114 ARG A N 1
ATOM 901 C CA . ARG A 1 114 ? 1.112 21.213 5.275 1.00 91.44 114 ARG A CA 1
ATOM 902 C C . ARG A 1 114 ? 0.857 22.636 4.802 1.00 91.44 114 ARG A C 1
ATOM 904 O O . ARG A 1 114 ? -0.292 23.022 4.620 1.00 91.44 114 ARG A O 1
ATOM 911 N N . GLU A 1 115 ? 1.922 23.394 4.565 1.00 93.12 115 GLU A N 1
ATOM 912 C CA . GLU A 1 115 ? 1.846 24.778 4.079 1.00 93.12 115 GLU A CA 1
ATOM 913 C C . GLU A 1 115 ? 1.234 24.862 2.676 1.00 93.12 115 GLU A C 1
ATOM 915 O O . GLU A 1 115 ? 0.523 25.812 2.361 1.00 93.12 115 GLU A O 1
ATOM 920 N N . SER A 1 116 ? 1.418 23.816 1.867 1.00 90.38 116 SER A N 1
ATOM 921 C CA . SER A 1 116 ? 0.775 23.655 0.557 1.00 90.38 116 SER A CA 1
ATOM 922 C C . SER A 1 116 ? -0.689 23.186 0.636 1.00 90.38 116 SER A C 1
ATOM 924 O O . SER A 1 116 ? -1.314 22.967 -0.401 1.00 90.38 116 SER A O 1
ATOM 926 N N . GLY A 1 117 ? -1.247 23.008 1.839 1.00 90.19 117 GLY A N 1
ATOM 927 C CA . GLY A 1 117 ? -2.652 22.657 2.059 1.00 90.19 117 GLY A CA 1
ATOM 928 C C . GLY A 1 117 ? -2.981 21.162 1.984 1.00 90.19 117 GLY A C 1
ATOM 929 O O . GLY A 1 117 ? -4.157 20.809 1.887 1.00 90.19 117 GLY A O 1
ATOM 930 N N . TYR A 1 118 ? -1.987 20.266 2.026 1.00 85.25 118 TYR A N 1
ATOM 931 C CA . TYR A 1 118 ? -2.255 18.826 2.115 1.00 85.25 118 TYR A CA 1
ATOM 932 C C . TYR A 1 118 ? -2.844 18.467 3.483 1.00 85.25 118 TYR A C 1
ATOM 934 O O . TYR A 1 118 ? -2.427 18.989 4.516 1.00 85.25 118 TYR A O 1
ATOM 942 N N . SER A 1 119 ? -3.792 17.527 3.503 1.00 87.19 119 SER A N 1
ATOM 943 C CA . SER A 1 119 ? -4.333 17.004 4.756 1.00 87.19 119 SER A CA 1
ATOM 944 C C . SER A 1 119 ? -3.309 16.127 5.491 1.00 87.19 119 SER A C 1
ATOM 946 O O . SER A 1 119 ? -2.401 15.545 4.894 1.00 87.19 119 SER A O 1
ATOM 948 N N . GLU A 1 120 ? -3.471 15.987 6.809 1.00 88.50 120 GLU A N 1
ATOM 949 C CA . GLU A 1 120 ? -2.543 15.216 7.655 1.00 88.50 120 GLU A CA 1
ATOM 950 C C . GLU A 1 120 ? -2.443 13.734 7.266 1.00 88.50 120 GLU A C 1
ATOM 952 O O . GLU A 1 120 ? -1.455 13.067 7.564 1.00 88.50 120 GLU A O 1
ATOM 957 N N . ASP A 1 121 ? -3.467 13.187 6.617 1.00 87.69 121 ASP A N 1
ATOM 958 C CA . ASP A 1 121 ? -3.540 11.765 6.304 1.00 87.69 121 ASP A CA 1
ATOM 959 C C . ASP A 1 121 ? -2.588 11.332 5.163 1.00 87.69 121 ASP A C 1
ATOM 961 O O . ASP A 1 121 ? -1.750 10.456 5.396 1.00 87.69 121 ASP A O 1
ATOM 965 N N . PRO A 1 122 ? -2.594 11.972 3.976 1.00 87.50 122 PRO A N 1
ATOM 966 C CA . PRO A 1 122 ? -1.530 11.843 2.981 1.00 87.50 122 PRO A CA 1
ATOM 967 C C . PRO A 1 122 ? -0.128 12.094 3.538 1.00 87.50 122 PRO A C 1
ATOM 969 O O . PRO A 1 122 ? 0.799 11.370 3.185 1.00 87.50 122 PRO A O 1
ATOM 972 N N . ILE A 1 123 ? 0.035 13.083 4.424 1.00 89.12 123 ILE A N 1
ATOM 973 C CA . ILE A 1 123 ? 1.340 13.434 5.003 1.00 89.12 123 ILE A CA 1
ATOM 974 C C . ILE A 1 123 ? 1.874 12.294 5.876 1.00 89.12 123 ILE A C 1
ATOM 976 O O . ILE A 1 123 ? 3.052 11.947 5.789 1.00 89.12 123 ILE A O 1
ATOM 980 N N . LYS A 1 124 ? 1.012 11.653 6.676 1.00 90.56 124 LYS A N 1
ATOM 981 C CA . LYS A 1 124 ? 1.380 10.468 7.469 1.00 90.56 124 LYS A CA 1
ATOM 982 C C . LYS A 1 124 ? 1.848 9.314 6.586 1.00 90.56 124 LYS A C 1
ATOM 984 O O . LYS A 1 124 ? 2.873 8.703 6.888 1.00 90.56 124 LYS A O 1
ATOM 989 N N . VAL A 1 125 ? 1.133 9.035 5.493 1.00 90.00 125 VAL A N 1
ATOM 990 C CA . VAL A 1 125 ? 1.533 7.996 4.528 1.00 90.00 125 VAL A CA 1
ATOM 991 C C . VAL A 1 125 ? 2.856 8.357 3.866 1.00 90.00 125 VAL A C 1
ATOM 993 O O . VAL A 1 125 ? 3.749 7.516 3.802 1.00 90.00 125 VAL A O 1
ATOM 996 N N . TYR A 1 126 ? 3.011 9.607 3.428 1.00 90.12 126 TYR A N 1
ATOM 997 C CA . TYR A 1 126 ? 4.246 10.108 2.834 1.00 90.12 126 TYR A CA 1
ATOM 998 C C . TYR A 1 126 ? 5.442 9.912 3.774 1.00 90.12 126 TYR A C 1
ATOM 1000 O O . TYR A 1 126 ? 6.448 9.342 3.361 1.00 90.12 126 TYR A O 1
ATOM 1008 N N . LEU A 1 127 ? 5.325 10.304 5.046 1.00 90.19 127 LEU A N 1
ATOM 1009 C CA . LEU A 1 127 ? 6.392 10.126 6.034 1.00 90.19 127 LEU A CA 1
ATOM 1010 C C . LEU A 1 127 ? 6.744 8.647 6.234 1.00 90.19 127 LEU A C 1
ATOM 1012 O O . LEU A 1 127 ? 7.924 8.302 6.263 1.00 90.19 127 LEU A O 1
ATOM 1016 N N . LYS A 1 128 ? 5.736 7.769 6.313 1.00 89.94 128 LYS A N 1
ATOM 1017 C CA . LYS A 1 128 ? 5.943 6.318 6.441 1.00 89.94 128 LYS A CA 1
ATOM 1018 C C . LYS A 1 128 ? 6.661 5.737 5.218 1.00 89.94 128 LYS A C 1
ATOM 1020 O O . LYS A 1 128 ? 7.582 4.938 5.346 1.00 89.94 128 LYS A O 1
ATOM 1025 N N . LEU A 1 129 ? 6.276 6.170 4.018 1.00 89.19 129 LEU A N 1
ATOM 1026 C CA . LEU A 1 129 ? 6.929 5.767 2.772 1.00 89.19 129 LEU A CA 1
ATOM 1027 C C . LEU A 1 129 ? 8.352 6.313 2.661 1.00 89.19 129 LEU A C 1
ATOM 1029 O O . LEU A 1 129 ? 9.235 5.605 2.185 1.00 89.19 129 LEU A O 1
ATOM 1033 N N . ALA A 1 130 ? 8.592 7.550 3.084 1.00 86.88 130 ALA A N 1
ATOM 1034 C CA . ALA A 1 130 ? 9.911 8.172 3.047 1.00 86.88 130 ALA A CA 1
ATOM 1035 C C . ALA A 1 130 ? 10.887 7.481 4.009 1.00 86.88 130 ALA A C 1
ATOM 1037 O O . ALA A 1 130 ? 12.037 7.233 3.658 1.00 86.88 130 ALA A O 1
ATOM 1038 N N . MET A 1 131 ? 10.397 7.086 5.186 1.00 86.06 131 MET A N 1
ATOM 1039 C CA . MET A 1 131 ? 11.173 6.364 6.194 1.00 86.06 131 MET A CA 1
ATOM 1040 C C . MET A 1 131 ? 11.252 4.851 5.946 1.00 86.06 131 MET A C 1
ATOM 1042 O O . MET A 1 131 ? 11.875 4.138 6.739 1.00 86.06 131 MET A O 1
ATOM 1046 N N . ARG A 1 132 ? 10.673 4.329 4.853 1.00 85.88 132 ARG A N 1
ATOM 1047 C CA . ARG A 1 132 ? 10.735 2.895 4.534 1.00 85.88 132 ARG A CA 1
ATOM 1048 C C . ARG A 1 132 ? 12.195 2.442 4.431 1.00 85.88 132 ARG A C 1
ATOM 1050 O O . ARG A 1 132 ? 13.006 3.072 3.760 1.00 85.88 132 ARG A O 1
ATOM 1057 N N . GLY A 1 133 ? 12.542 1.363 5.127 1.00 82.12 133 GLY A N 1
ATOM 1058 C CA . GLY A 1 133 ? 13.926 0.876 5.197 1.00 82.12 133 GLY A CA 1
ATOM 1059 C C . GLY A 1 133 ? 14.796 1.520 6.273 1.00 82.12 133 GLY A C 1
ATOM 1060 O O . GLY A 1 133 ? 15.862 0.985 6.562 1.00 82.12 133 GLY A O 1
ATOM 1061 N N . TRP A 1 134 ? 14.324 2.592 6.912 1.00 82.88 134 TRP A N 1
ATOM 1062 C CA . TRP A 1 134 ? 14.989 3.266 8.033 1.00 82.88 134 TRP A CA 1
ATOM 1063 C C . TRP A 1 134 ? 14.247 3.085 9.358 1.00 82.88 134 TRP A C 1
ATOM 1065 O O . TRP A 1 134 ? 14.782 3.387 10.420 1.00 82.88 134 TRP A O 1
ATOM 1075 N N . GLU A 1 135 ? 13.020 2.578 9.316 1.00 87.19 135 GLU A N 1
ATOM 1076 C CA . GLU A 1 135 ? 12.229 2.244 10.493 1.00 87.19 135 GLU A CA 1
ATOM 1077 C C . GLU A 1 135 ? 11.804 0.776 10.475 1.00 87.19 135 GLU A C 1
ATOM 1079 O O . GLU A 1 135 ? 11.657 0.156 9.416 1.00 87.19 135 GLU A O 1
ATOM 1084 N N . ALA A 1 136 ? 11.569 0.229 11.665 1.00 90.62 136 ALA A N 1
ATOM 1085 C CA . ALA A 1 136 ? 10.951 -1.075 11.777 1.00 90.62 136 ALA A CA 1
ATOM 1086 C C . ALA A 1 136 ? 9.475 -0.994 11.373 1.00 90.62 136 ALA A C 1
ATOM 1088 O O . ALA A 1 136 ? 8.764 -0.062 11.753 1.00 90.62 136 ALA A O 1
ATOM 1089 N N . VAL A 1 137 ? 9.027 -1.980 10.597 1.00 94.00 137 VAL A N 1
ATOM 1090 C CA . VAL A 1 137 ? 7.643 -2.077 10.110 1.00 94.00 137 VAL A CA 1
ATOM 1091 C C . VAL A 1 137 ? 7.056 -3.480 10.254 1.00 94.00 137 VAL A C 1
ATOM 1093 O O . VAL A 1 137 ? 5.845 -3.629 10.120 1.00 94.00 137 VAL A O 1
ATOM 1096 N N . LEU A 1 138 ? 7.870 -4.499 10.542 1.00 94.88 138 LEU A N 1
ATOM 1097 C CA . LEU A 1 138 ? 7.472 -5.906 10.630 1.00 94.88 138 LEU A CA 1
ATOM 1098 C C . LEU A 1 138 ? 7.638 -6.452 12.061 1.00 94.88 138 LEU A C 1
ATOM 1100 O O . LEU A 1 138 ? 8.587 -6.076 12.753 1.00 94.88 138 LEU A O 1
ATOM 1104 N N . PRO A 1 139 ? 6.792 -7.402 12.495 1.00 95.50 139 PRO A N 1
ATOM 1105 C CA . PRO A 1 139 ? 6.987 -8.133 13.747 1.00 95.50 139 PRO A CA 1
ATOM 1106 C C . PRO A 1 139 ? 8.291 -8.936 13.758 1.00 95.50 139 PRO A C 1
ATOM 1108 O O . PRO A 1 139 ? 8.610 -9.622 12.784 1.00 95.50 139 PRO A O 1
ATOM 1111 N N . LYS A 1 140 ? 9.027 -8.954 14.876 1.00 94.06 140 LYS A N 1
ATOM 1112 C CA . LYS A 1 140 ? 10.277 -9.735 14.994 1.00 94.06 140 LYS A CA 1
ATOM 1113 C C . LYS A 1 140 ? 10.086 -11.229 14.784 1.00 94.06 140 LYS A C 1
ATOM 1115 O O . LYS A 1 140 ? 10.982 -11.888 14.250 1.00 94.06 140 LYS A O 1
ATOM 1120 N N . SER A 1 141 ? 8.915 -11.756 15.130 1.00 93.75 141 SER A N 1
ATOM 1121 C CA . SER A 1 141 ? 8.551 -13.155 14.880 1.00 93.75 141 SER A CA 1
ATOM 1122 C C . SER A 1 141 ? 8.641 -13.542 13.397 1.00 93.75 141 SER A C 1
ATOM 1124 O O . SER A 1 141 ? 8.836 -14.714 13.083 1.00 93.75 141 SER A O 1
ATOM 1126 N N . TRP A 1 142 ? 8.575 -12.574 12.476 1.00 95.50 142 TRP A N 1
ATOM 1127 C CA . TRP A 1 142 ? 8.668 -12.810 11.036 1.00 95.50 142 TRP A CA 1
ATOM 1128 C C . TRP A 1 142 ? 10.110 -12.880 10.518 1.00 95.50 142 TRP A C 1
ATOM 1130 O O . TRP A 1 142 ? 10.315 -13.304 9.383 1.00 95.50 142 TRP A O 1
ATOM 1140 N N . SER A 1 143 ? 11.112 -12.516 11.326 1.00 93.12 143 SER A N 1
ATOM 1141 C CA . SER A 1 143 ? 12.520 -12.436 10.898 1.00 93.12 143 SER A CA 1
ATOM 1142 C C . SER A 1 143 ? 13.074 -13.744 10.329 1.00 93.12 143 SER A C 1
ATOM 1144 O O . SER A 1 143 ? 13.836 -13.716 9.371 1.00 93.12 143 SER A O 1
ATOM 1146 N N . LEU A 1 144 ? 12.644 -14.897 10.851 1.00 90.44 144 LEU A N 1
ATOM 1147 C CA . LEU A 1 144 ? 13.037 -16.212 10.325 1.00 90.44 144 LEU A CA 1
ATOM 1148 C C . LEU A 1 144 ? 12.368 -16.547 8.984 1.00 90.44 144 LEU A C 1
ATOM 1150 O O . LEU A 1 144 ? 12.877 -17.356 8.220 1.00 90.44 144 LEU A O 1
ATOM 1154 N N . SER A 1 145 ? 11.206 -15.954 8.707 1.00 92.25 145 SER A N 1
ATOM 1155 C CA . SER A 1 145 ? 10.437 -16.183 7.477 1.00 92.25 145 SER A CA 1
ATOM 1156 C C . SER A 1 145 ? 10.823 -15.252 6.328 1.00 92.25 145 SER A C 1
ATOM 1158 O O . SER A 1 145 ? 10.412 -15.502 5.190 1.00 92.25 145 SER A O 1
ATOM 1160 N N . PHE A 1 146 ? 11.567 -14.193 6.641 1.00 92.06 146 PHE A N 1
ATOM 1161 C CA . PHE A 1 146 ? 12.084 -13.173 5.734 1.00 92.06 146 PHE A CA 1
ATOM 1162 C C . PHE A 1 146 ? 13.546 -12.889 6.107 1.00 92.06 146 PHE A C 1
ATOM 1164 O O . PHE A 1 146 ? 13.926 -11.765 6.422 1.00 92.06 146 PHE A O 1
ATOM 1171 N N . ASP A 1 147 ? 14.356 -13.943 6.122 1.00 86.69 147 ASP A N 1
ATOM 1172 C CA . ASP A 1 147 ? 15.768 -13.923 6.512 1.00 86.69 147 ASP A CA 1
ATOM 1173 C C . ASP A 1 147 ? 16.638 -13.024 5.618 1.00 86.69 147 ASP A C 1
ATOM 1175 O O . ASP A 1 147 ? 17.646 -12.482 6.072 1.00 86.69 147 ASP A O 1
ATOM 1179 N N . SER A 1 148 ? 16.219 -12.816 4.369 1.00 85.81 148 SER A N 1
ATOM 1180 C CA . SER A 1 148 ? 16.862 -11.909 3.419 1.00 85.81 148 SER A CA 1
ATOM 1181 C C . SER A 1 148 ? 16.588 -10.424 3.685 1.00 85.81 148 SER A C 1
ATOM 1183 O O . SER A 1 148 ? 17.190 -9.573 3.031 1.00 85.81 148 SER A O 1
ATOM 1185 N N . PHE A 1 149 ? 15.670 -10.080 4.595 1.00 89.06 149 PHE A N 1
ATOM 1186 C CA . PHE A 1 149 ? 15.318 -8.686 4.865 1.00 89.06 149 PHE A CA 1
ATOM 1187 C C . PHE A 1 149 ? 16.313 -8.056 5.849 1.00 89.06 149 PHE A C 1
ATOM 1189 O O . PHE A 1 149 ? 16.793 -8.724 6.771 1.00 89.06 149 PHE A O 1
ATOM 1196 N N . PRO A 1 150 ? 16.589 -6.743 5.736 1.00 87.69 150 PRO A N 1
ATOM 1197 C CA . PRO A 1 150 ? 17.401 -6.042 6.721 1.00 87.69 150 PRO A CA 1
ATOM 1198 C C . PRO A 1 150 ? 16.815 -6.170 8.129 1.00 87.69 150 PRO A C 1
ATOM 1200 O O . PRO A 1 150 ? 15.635 -5.901 8.351 1.00 87.69 150 PRO A O 1
ATOM 1203 N N . ARG A 1 151 ? 17.665 -6.509 9.108 1.00 86.69 151 ARG A N 1
ATOM 1204 C CA . ARG A 1 151 ? 17.248 -6.701 10.511 1.00 86.69 151 ARG A CA 1
ATOM 1205 C C . ARG A 1 151 ? 16.540 -5.479 11.109 1.00 86.69 151 ARG A C 1
ATOM 1207 O O . ARG A 1 151 ? 15.700 -5.647 11.983 1.00 86.69 151 ARG A O 1
ATOM 1214 N N . LEU A 1 152 ? 16.851 -4.278 10.613 1.00 86.81 152 LEU A N 1
ATOM 1215 C CA . LEU A 1 152 ? 16.235 -3.014 11.028 1.00 86.81 152 LEU A CA 1
ATOM 1216 C C . LEU A 1 152 ? 14.717 -2.966 10.776 1.00 86.81 152 LEU A C 1
ATOM 1218 O O . LEU A 1 152 ? 14.019 -2.234 11.468 1.00 86.81 152 LEU A O 1
ATOM 1222 N N . LEU A 1 153 ? 14.191 -3.749 9.826 1.00 90.25 153 LEU A N 1
ATOM 1223 C CA . LEU A 1 153 ? 12.755 -3.782 9.534 1.00 90.25 153 LEU A CA 1
ATOM 1224 C C . LEU A 1 153 ? 11.927 -4.478 10.613 1.00 90.25 153 LEU A C 1
ATOM 1226 O O . LEU A 1 153 ? 10.706 -4.330 10.614 1.00 90.25 153 LEU A O 1
ATOM 1230 N N . PHE A 1 154 ? 12.567 -5.228 11.506 1.00 93.75 154 PHE A N 1
ATOM 1231 C CA . PHE A 1 154 ? 11.902 -6.064 12.492 1.00 93.75 154 PHE A CA 1
ATOM 1232 C C . PHE A 1 154 ? 11.941 -5.431 13.882 1.00 93.75 154 PHE A C 1
ATOM 1234 O O . PHE A 1 154 ? 12.969 -4.908 14.308 1.00 93.75 154 PHE A O 1
ATOM 1241 N N . THR A 1 155 ? 10.837 -5.526 14.616 1.00 93.19 155 THR A N 1
ATOM 1242 C CA . THR A 1 155 ? 10.708 -4.965 15.967 1.00 93.19 155 THR A CA 1
ATOM 1243 C C . THR A 1 155 ? 9.943 -5.892 16.901 1.00 93.19 155 THR A C 1
ATOM 1245 O O . THR A 1 155 ? 9.057 -6.626 16.470 1.00 93.19 155 THR A O 1
ATOM 1248 N N . ASP A 1 156 ? 10.306 -5.854 18.182 1.00 93.69 156 ASP A N 1
ATOM 1249 C CA . ASP A 1 156 ? 9.537 -6.462 19.275 1.00 93.69 156 ASP A CA 1
ATOM 1250 C C . ASP A 1 156 ? 8.430 -5.535 19.795 1.00 93.69 156 ASP A C 1
ATOM 1252 O O . ASP A 1 156 ? 7.545 -5.985 20.514 1.00 93.69 156 ASP A O 1
ATOM 1256 N N . ASP A 1 157 ? 8.492 -4.238 19.475 1.00 93.00 157 ASP A N 1
ATOM 1257 C CA . ASP A 1 157 ? 7.508 -3.253 19.923 1.00 93.00 157 ASP A CA 1
ATOM 1258 C C . ASP A 1 157 ? 6.252 -3.301 19.036 1.00 93.00 157 ASP A C 1
ATOM 1260 O O . ASP A 1 157 ? 6.326 -2.879 17.872 1.00 93.00 157 ASP A O 1
ATOM 1264 N N . PRO A 1 158 ? 5.082 -3.705 19.575 1.00 88.44 158 PRO A N 1
ATOM 1265 C CA . PRO A 1 158 ? 3.838 -3.804 18.817 1.00 88.44 158 PRO A CA 1
ATOM 1266 C C . PRO A 1 158 ? 3.379 -2.493 18.172 1.00 88.44 158 PRO A C 1
ATOM 1268 O O . PRO A 1 158 ? 2.589 -2.531 17.223 1.00 88.44 158 PRO A O 1
ATOM 1271 N N . LYS A 1 159 ? 3.839 -1.337 18.675 1.00 88.12 159 LYS A N 1
ATOM 1272 C CA . LYS A 1 159 ? 3.516 -0.010 18.122 1.00 88.12 159 LYS A CA 1
ATOM 1273 C C . LYS A 1 159 ? 4.226 0.265 16.800 1.00 88.12 159 LYS A C 1
ATOM 1275 O O . LYS A 1 159 ? 3.709 1.011 15.974 1.00 88.12 159 LYS A O 1
ATOM 1280 N N . ASN A 1 160 ? 5.391 -0.346 16.604 1.00 87.31 160 ASN A N 1
ATOM 1281 C CA . ASN A 1 160 ? 6.210 -0.173 15.407 1.00 87.31 160 ASN A CA 1
ATOM 1282 C C . ASN A 1 160 ? 5.917 -1.255 14.347 1.00 87.31 160 ASN A C 1
ATOM 1284 O O . ASN A 1 160 ? 6.357 -1.150 13.206 1.00 87.31 160 ASN A O 1
ATOM 1288 N N . GLU A 1 161 ? 5.126 -2.276 14.686 1.00 91.69 161 GLU A N 1
ATOM 1289 C CA . GLU A 1 161 ? 4.632 -3.283 13.743 1.00 91.69 161 GLU A CA 1
ATOM 1290 C C . GLU A 1 161 ? 3.524 -2.706 12.850 1.00 91.69 161 GLU A C 1
ATOM 1292 O O . GLU A 1 161 ? 2.332 -2.798 13.150 1.00 91.69 161 GLU A O 1
ATOM 1297 N N . TYR A 1 162 ? 3.913 -2.102 11.734 1.00 93.44 162 TYR A N 1
ATOM 1298 C CA . TYR A 1 162 ? 2.968 -1.505 10.795 1.00 93.44 162 TYR A CA 1
ATOM 1299 C C . TYR A 1 162 ? 2.327 -2.545 9.858 1.00 93.44 162 TYR A C 1
ATOM 1301 O O . TYR A 1 162 ? 1.124 -2.518 9.602 1.00 93.44 162 TYR A O 1
ATOM 1309 N N . ILE A 1 163 ? 3.125 -3.495 9.365 1.00 94.94 163 ILE A N 1
ATOM 1310 C CA . ILE A 1 163 ? 2.699 -4.574 8.472 1.00 94.94 163 ILE A CA 1
ATOM 1311 C C . ILE A 1 163 ? 2.523 -5.847 9.306 1.00 94.94 163 ILE A C 1
ATOM 1313 O O . ILE A 1 163 ? 3.486 -6.551 9.601 1.00 94.94 163 ILE A O 1
ATOM 1317 N N . LYS A 1 164 ? 1.277 -6.142 9.688 1.00 94.50 164 LYS A N 1
ATOM 1318 C CA . LYS A 1 164 ? 0.902 -7.320 10.491 1.00 94.50 164 LYS A CA 1
ATOM 1319 C C . LYS A 1 164 ? -0.542 -7.752 10.257 1.00 94.50 164 LYS A C 1
ATOM 1321 O O . LYS A 1 164 ? -1.332 -6.966 9.733 1.00 94.50 164 LYS A O 1
ATOM 1326 N N . ALA A 1 165 ? -0.904 -8.966 10.675 1.00 94.00 165 ALA A N 1
ATOM 1327 C CA . ALA A 1 165 ? -2.309 -9.391 10.713 1.00 94.00 165 ALA A CA 1
ATOM 1328 C C . ALA A 1 165 ? -3.071 -8.706 11.863 1.00 94.00 165 ALA A C 1
ATOM 1330 O O . ALA A 1 165 ? -2.512 -8.558 12.953 1.00 94.00 165 ALA A O 1
ATOM 1331 N N . LEU A 1 166 ? -4.341 -8.359 11.637 1.00 90.62 166 LEU A N 1
ATOM 1332 C CA . LEU A 1 166 ? -5.288 -7.929 12.673 1.00 90.62 166 LEU A CA 1
ATOM 1333 C C . LEU A 1 166 ? -6.021 -9.124 13.296 1.00 90.62 166 LEU A C 1
ATOM 1335 O O . LEU A 1 166 ? -6.194 -9.160 14.509 1.00 90.62 166 LEU A O 1
ATOM 1339 N N . SER A 1 167 ? -6.365 -10.147 12.503 1.00 83.19 167 SER A N 1
ATOM 1340 C CA . SER A 1 167 ? -7.100 -11.344 12.959 1.00 83.19 167 SER A CA 1
ATOM 1341 C C . SER A 1 167 ? -6.282 -12.317 13.829 1.00 83.19 167 SER A C 1
ATOM 1343 O O . SER A 1 167 ? -6.734 -13.418 14.137 1.00 83.19 167 SER A O 1
ATOM 1345 N N . GLY A 1 168 ? -5.039 -11.966 14.179 1.00 78.88 168 GLY A N 1
ATOM 1346 C CA . GLY A 1 168 ? -4.098 -12.829 14.903 1.00 78.88 168 GLY A CA 1
ATOM 1347 C C . GLY A 1 168 ? -3.418 -13.904 14.041 1.00 78.88 168 GLY A C 1
ATOM 1348 O O . GLY A 1 168 ? -2.381 -14.438 14.436 1.00 78.88 168 GLY A O 1
ATOM 1349 N N . ASN A 1 169 ? -3.916 -14.189 12.830 1.00 87.38 169 ASN A N 1
ATOM 1350 C CA . ASN A 1 169 ? -3.308 -15.171 11.928 1.00 87.38 169 ASN A CA 1
ATOM 1351 C C . ASN A 1 169 ? -2.121 -14.583 11.144 1.00 87.38 169 ASN A C 1
ATOM 1353 O O . ASN A 1 169 ? -2.223 -14.221 9.967 1.00 87.38 169 ASN A O 1
ATOM 1357 N N . GLN A 1 170 ? -0.961 -14.536 11.798 1.00 90.12 170 GLN A N 1
ATOM 1358 C CA . GLN A 1 170 ? 0.271 -14.008 11.205 1.00 90.12 170 GLN A CA 1
ATOM 1359 C C . GLN A 1 170 ? 0.765 -14.837 10.004 1.00 90.12 170 GLN A C 1
ATOM 1361 O O . GLN A 1 170 ? 1.354 -14.279 9.081 1.00 90.12 170 GLN A O 1
ATOM 1366 N N . PHE A 1 171 ? 0.469 -16.142 9.943 1.00 92.38 171 PHE A N 1
ATOM 1367 C CA . PHE A 1 171 ? 0.886 -16.998 8.823 1.00 92.38 171 PHE A CA 1
ATOM 1368 C C . PHE A 1 171 ? 0.271 -16.567 7.490 1.00 92.38 171 PHE A C 1
ATOM 1370 O O . PHE A 1 171 ? 0.961 -16.546 6.467 1.00 92.38 171 PHE A O 1
ATOM 1377 N N . ARG A 1 172 ? -1.016 -16.195 7.485 1.00 92.50 172 ARG A N 1
ATOM 1378 C CA . ARG A 1 172 ? -1.682 -15.686 6.275 1.00 92.50 172 ARG A CA 1
ATOM 1379 C C . ARG A 1 172 ? -1.065 -14.367 5.816 1.00 92.50 172 ARG A C 1
ATOM 1381 O O . ARG A 1 172 ? -0.807 -14.212 4.625 1.00 92.50 172 ARG A O 1
ATOM 1388 N N . ALA A 1 173 ? -0.750 -13.480 6.758 1.00 94.50 173 ALA A N 1
ATOM 1389 C CA . ALA A 1 173 ? -0.093 -12.210 6.469 1.00 94.50 173 ALA A CA 1
ATOM 1390 C C . ALA A 1 173 ? 1.305 -12.392 5.873 1.00 94.50 173 ALA A C 1
ATOM 1392 O O . ALA A 1 173 ? 1.620 -11.806 4.838 1.00 94.50 173 ALA A O 1
ATOM 1393 N N . MET A 1 174 ? 2.112 -13.275 6.464 1.00 95.56 174 MET A N 1
ATOM 1394 C CA . MET A 1 174 ? 3.426 -13.635 5.934 1.00 95.56 174 MET A CA 1
ATOM 1395 C C . MET A 1 174 ? 3.325 -14.222 4.520 1.00 95.56 174 MET A C 1
ATOM 1397 O O . MET A 1 174 ? 4.103 -13.852 3.643 1.00 95.56 174 MET A O 1
ATOM 1401 N N . LYS A 1 175 ? 2.359 -15.119 4.269 1.00 94.94 175 LYS A N 1
ATOM 1402 C CA . LYS A 1 175 ? 2.144 -15.713 2.939 1.00 94.94 175 LYS A CA 1
ATOM 1403 C C . LYS A 1 175 ? 1.767 -14.650 1.903 1.00 94.94 175 LYS A C 1
ATOM 1405 O O . LYS A 1 175 ? 2.335 -14.649 0.813 1.00 94.94 175 LYS A O 1
ATOM 1410 N N . ALA A 1 176 ? 0.850 -13.746 2.247 1.00 95.69 176 ALA A N 1
ATOM 1411 C CA . ALA A 1 176 ? 0.426 -12.660 1.369 1.00 95.69 176 ALA A CA 1
ATOM 1412 C C . ALA A 1 176 ? 1.583 -11.693 1.065 1.00 95.69 176 ALA A C 1
ATOM 1414 O O . ALA A 1 176 ? 1.813 -11.362 -0.097 1.00 95.69 176 ALA A O 1
ATOM 1415 N N . LEU A 1 177 ? 2.361 -11.300 2.082 1.00 95.75 177 LEU A N 1
ATOM 1416 C CA . LEU A 1 177 ? 3.521 -10.425 1.893 1.00 95.75 177 LEU A CA 1
ATOM 1417 C C . LEU A 1 177 ? 4.608 -11.096 1.045 1.00 95.75 177 LEU A C 1
ATOM 1419 O O . LEU A 1 177 ? 5.164 -10.463 0.154 1.00 95.75 177 LEU A O 1
ATOM 1423 N N . ARG A 1 178 ? 4.888 -12.385 1.269 1.00 94.75 178 ARG A N 1
ATOM 1424 C CA . ARG A 1 178 ? 5.863 -13.134 0.464 1.00 94.75 178 ARG A CA 1
ATOM 1425 C C . ARG A 1 178 ? 5.463 -13.190 -1.009 1.00 94.75 178 ARG A C 1
ATOM 1427 O O . ARG A 1 178 ? 6.322 -13.049 -1.873 1.00 94.75 178 ARG A O 1
ATOM 1434 N N . LEU A 1 179 ? 4.174 -13.373 -1.301 1.00 93.88 179 LEU A N 1
ATOM 1435 C CA . LEU A 1 179 ? 3.680 -13.335 -2.677 1.00 93.88 179 LEU A CA 1
ATOM 1436 C C . LEU A 1 179 ? 3.917 -11.960 -3.315 1.00 93.88 179 LEU A C 1
ATOM 1438 O O . LEU A 1 179 ? 4.398 -11.895 -4.444 1.00 93.88 179 LEU A O 1
ATOM 1442 N N . LEU A 1 180 ? 3.634 -10.879 -2.584 1.00 94.06 180 LEU A N 1
ATOM 1443 C CA . LEU A 1 180 ? 3.856 -9.513 -3.058 1.00 94.06 180 LEU A CA 1
ATOM 1444 C C . LEU A 1 180 ? 5.343 -9.246 -3.348 1.00 94.06 180 LEU A C 1
ATOM 1446 O O . LEU A 1 180 ? 5.680 -8.798 -4.438 1.00 94.06 180 LEU A O 1
ATOM 1450 N N . VAL A 1 181 ? 6.231 -9.599 -2.415 1.00 91.69 181 VAL A N 1
ATOM 1451 C CA . VAL A 1 181 ? 7.687 -9.374 -2.511 1.00 91.69 181 VAL A CA 1
ATOM 1452 C C . VAL A 1 181 ? 8.339 -10.194 -3.627 1.00 91.69 181 VAL A C 1
ATOM 1454 O O . VAL A 1 181 ? 9.274 -9.728 -4.267 1.00 91.69 181 VAL A O 1
ATOM 1457 N N . ASN A 1 182 ? 7.825 -11.392 -3.911 1.00 90.31 182 ASN A N 1
ATOM 1458 C CA . ASN A 1 182 ? 8.356 -12.261 -4.966 1.00 90.31 182 ASN A CA 1
ATOM 1459 C C . ASN A 1 182 ? 7.735 -12.000 -6.350 1.00 90.31 182 ASN A C 1
ATOM 1461 O O . ASN A 1 182 ? 8.097 -12.662 -7.320 1.00 90.31 182 ASN A O 1
ATOM 1465 N N . THR A 1 183 ? 6.760 -11.097 -6.467 1.00 90.81 183 THR A N 1
ATOM 1466 C CA . THR A 1 183 ? 6.135 -10.782 -7.762 1.00 90.81 183 THR A CA 1
ATOM 1467 C C . THR A 1 183 ? 7.048 -9.975 -8.691 1.00 90.81 183 THR A C 1
ATOM 1469 O O . THR A 1 183 ? 7.116 -10.337 -9.866 1.00 90.81 183 THR A O 1
ATOM 1472 N N . PRO A 1 184 ? 7.782 -8.952 -8.211 1.00 84.94 184 PRO A N 1
ATOM 1473 C CA . PRO A 1 184 ? 8.781 -8.229 -8.992 1.00 84.94 184 PRO A CA 1
ATOM 1474 C C . PRO A 1 184 ? 9.727 -9.087 -9.832 1.00 84.94 184 PRO A C 1
ATOM 1476 O O . PRO A 1 184 ? 9.880 -8.834 -11.024 1.00 84.94 184 PRO A O 1
ATOM 1479 N N . SER A 1 185 ? 10.309 -10.143 -9.256 1.00 84.25 185 SER A N 1
ATOM 1480 C CA . SER A 1 185 ? 11.231 -11.022 -9.986 1.00 84.25 185 SER A CA 1
ATOM 1481 C C . SER A 1 185 ? 10.541 -11.725 -11.154 1.00 84.25 185 SER A C 1
ATOM 1483 O O . SER A 1 185 ? 11.050 -11.716 -12.269 1.00 84.25 185 SER A O 1
ATOM 1485 N N . ARG A 1 186 ? 9.326 -12.236 -10.936 1.00 86.69 186 ARG A N 1
ATOM 1486 C CA . ARG A 1 186 ? 8.513 -12.876 -11.982 1.00 86.69 186 ARG A CA 1
ATOM 1487 C C . ARG A 1 186 ? 8.079 -11.888 -13.063 1.00 86.69 186 ARG A C 1
ATOM 1489 O O . ARG A 1 186 ? 7.995 -12.259 -14.230 1.00 86.69 186 ARG A O 1
ATOM 1496 N N . ALA A 1 187 ? 7.766 -10.653 -12.674 1.00 87.31 187 ALA A N 1
ATOM 1497 C CA . ALA A 1 187 ? 7.423 -9.588 -13.607 1.00 87.31 187 ALA A CA 1
ATOM 1498 C C . ALA A 1 187 ? 8.633 -9.210 -14.474 1.00 87.31 187 ALA A C 1
ATOM 1500 O O . ALA A 1 187 ? 8.482 -9.076 -15.684 1.00 87.31 187 ALA A O 1
ATOM 1501 N N . ARG A 1 188 ? 9.838 -9.142 -13.891 1.00 83.44 188 ARG A N 1
ATOM 1502 C CA . ARG A 1 188 ? 11.093 -8.931 -14.626 1.00 83.44 188 ARG A CA 1
ATOM 1503 C C . ARG A 1 188 ? 11.386 -10.075 -15.593 1.00 83.44 188 ARG A C 1
ATOM 1505 O O . ARG A 1 188 ? 11.695 -9.809 -16.750 1.00 83.44 188 ARG A O 1
ATOM 1512 N N . ASP A 1 189 ? 11.228 -11.325 -15.170 1.00 84.31 189 ASP A N 1
ATOM 1513 C CA . ASP A 1 189 ? 11.437 -12.483 -16.050 1.00 84.31 189 ASP A CA 1
ATOM 1514 C C . ASP A 1 189 ? 10.502 -12.445 -17.272 1.00 84.31 189 ASP A C 1
ATOM 1516 O O . ASP A 1 189 ? 10.902 -12.806 -18.377 1.00 84.31 189 ASP A O 1
ATOM 1520 N N . ALA A 1 190 ? 9.281 -11.926 -17.106 1.00 84.62 190 ALA A N 1
ATOM 1521 C CA . ALA A 1 190 ? 8.332 -11.726 -18.200 1.00 84.62 190 ALA A CA 1
ATOM 1522 C C . ALA A 1 190 ? 8.723 -10.594 -19.176 1.00 84.62 190 ALA A C 1
ATOM 1524 O O . ALA A 1 190 ? 8.108 -10.473 -20.230 1.00 84.62 190 ALA A O 1
ATOM 1525 N N . THR A 1 191 ? 9.734 -9.776 -18.863 1.00 82.25 191 THR A N 1
ATOM 1526 C CA . THR A 1 191 ? 10.272 -8.751 -19.784 1.00 82.25 191 THR A CA 1
ATOM 1527 C C . THR A 1 191 ? 11.426 -9.261 -20.651 1.00 82.25 191 THR A C 1
ATOM 1529 O O . THR A 1 191 ? 11.844 -8.576 -21.588 1.00 82.25 191 THR A O 1
ATOM 1532 N N . LEU A 1 192 ? 11.975 -10.443 -20.348 1.00 81.56 192 LEU A N 1
ATOM 1533 C CA . LEU A 1 192 ? 13.106 -10.998 -21.085 1.00 81.56 192 LEU A CA 1
ATOM 1534 C C . LEU A 1 192 ? 12.690 -11.320 -22.520 1.00 81.56 192 LEU A C 1
ATOM 1536 O O . LEU A 1 192 ? 11.693 -11.992 -22.739 1.00 81.56 192 LEU A O 1
ATOM 1540 N N . LYS A 1 193 ? 13.493 -10.903 -23.507 1.00 75.62 193 LYS A N 1
ATOM 1541 C CA . LYS A 1 193 ? 13.190 -11.103 -24.940 1.00 75.62 193 LYS A CA 1
ATOM 1542 C C . LYS A 1 193 ? 13.019 -12.573 -25.338 1.00 75.62 193 LYS A C 1
ATOM 1544 O O . LYS A 1 193 ? 12.335 -12.868 -26.309 1.00 75.62 193 LYS A O 1
ATOM 1549 N N . GLU A 1 194 ? 13.680 -13.469 -24.612 1.00 80.12 194 GLU A N 1
ATOM 1550 C CA . GLU A 1 194 ? 13.626 -14.922 -24.811 1.00 80.12 194 GLU A CA 1
ATOM 1551 C C . GLU A 1 194 ? 12.323 -15.529 -24.278 1.00 80.12 194 GLU A C 1
ATOM 1553 O O . GLU A 1 194 ? 11.890 -16.591 -24.721 1.00 80.12 194 GLU A O 1
ATOM 1558 N N . VAL A 1 195 ? 11.678 -14.840 -23.336 1.00 77.38 195 VAL A N 1
ATOM 1559 C CA . VAL A 1 195 ? 10.395 -15.225 -22.769 1.00 77.38 195 VAL A CA 1
ATOM 1560 C C . VAL A 1 195 ? 9.332 -14.501 -23.584 1.00 77.38 195 VAL A C 1
ATOM 1562 O O . VAL A 1 195 ? 9.236 -13.281 -23.562 1.00 77.38 195 VAL A O 1
ATOM 1565 N N . ASN A 1 196 ? 8.521 -15.245 -24.329 1.00 79.75 196 ASN A N 1
ATOM 1566 C CA . ASN A 1 196 ? 7.313 -14.707 -24.948 1.00 79.75 196 ASN A CA 1
ATOM 1567 C C . ASN A 1 196 ? 6.145 -15.017 -23.995 1.00 79.75 196 ASN A C 1
ATOM 1569 O O . ASN A 1 196 ? 5.588 -16.118 -24.056 1.00 79.75 196 ASN A O 1
ATOM 1573 N N . PRO A 1 197 ? 5.836 -14.144 -23.012 1.00 80.75 197 PRO A N 1
ATOM 1574 C CA . PRO A 1 197 ? 4.787 -14.436 -22.054 1.00 80.75 197 PRO A CA 1
ATOM 1575 C C . PRO A 1 197 ? 3.410 -14.310 -22.719 1.00 80.75 197 PRO A C 1
ATOM 1577 O O . PRO A 1 197 ? 3.170 -13.380 -23.498 1.00 80.75 197 PRO A O 1
ATOM 1580 N N . PRO A 1 198 ? 2.446 -15.176 -22.359 1.00 84.69 198 PRO A N 1
ATOM 1581 C CA . PRO A 1 198 ? 1.064 -14.983 -22.771 1.00 84.69 198 PRO A CA 1
ATOM 1582 C C . PRO A 1 198 ? 0.537 -13.625 -22.278 1.00 84.69 198 PRO A C 1
ATOM 1584 O O . PRO A 1 198 ? 1.032 -13.081 -21.281 1.00 84.69 198 PRO A O 1
ATOM 1587 N N . PRO A 1 199 ? -0.528 -13.081 -22.894 1.00 81.81 199 PRO A N 1
ATOM 1588 C CA . PRO A 1 199 ? -1.135 -11.822 -22.466 1.00 81.81 199 PRO A CA 1
ATOM 1589 C C . PRO A 1 199 ? -1.548 -11.800 -20.991 1.00 81.81 199 PRO A C 1
ATOM 1591 O O . PRO A 1 199 ? -1.686 -10.723 -20.421 1.00 81.81 199 PRO A O 1
ATOM 1594 N N . SER A 1 200 ? -1.781 -12.958 -20.366 1.00 81.81 200 SER A N 1
ATOM 1595 C CA . SER A 1 200 ? -2.120 -13.111 -18.946 1.00 81.81 200 SER A CA 1
ATOM 1596 C C . SER A 1 200 ? -0.915 -12.947 -18.006 1.00 81.81 200 SER A C 1
ATOM 1598 O O . SER A 1 200 ? -1.104 -12.635 -16.831 1.00 81.81 200 SER A O 1
ATOM 1600 N N . ARG A 1 201 ? 0.313 -13.123 -18.510 1.00 85.00 201 ARG A N 1
ATOM 1601 C CA . ARG A 1 201 ? 1.578 -13.066 -17.754 1.00 85.00 201 ARG A CA 1
ATOM 1602 C C . ARG A 1 201 ? 2.427 -11.845 -18.101 1.00 85.00 201 ARG A C 1
ATOM 1604 O O . ARG A 1 201 ? 3.619 -11.838 -17.823 1.00 85.00 201 ARG A O 1
ATOM 1611 N N . GLN A 1 202 ? 1.811 -10.820 -18.681 1.00 85.25 202 GLN A N 1
ATOM 1612 C CA . GLN A 1 202 ? 2.466 -9.528 -18.863 1.00 85.25 202 GLN A CA 1
ATOM 1613 C C . GLN A 1 202 ? 2.886 -8.957 -17.494 1.00 85.25 202 GLN A C 1
ATOM 1615 O O . GLN A 1 202 ? 2.133 -9.136 -16.524 1.00 85.25 202 GLN A O 1
ATOM 1620 N N . PRO A 1 203 ? 4.048 -8.288 -17.395 1.00 87.00 203 PRO A N 1
ATOM 1621 C CA . PRO A 1 203 ? 4.597 -7.783 -16.134 1.00 87.00 203 PRO A CA 1
ATOM 1622 C C . PRO A 1 203 ? 3.575 -6.994 -15.309 1.00 87.00 203 PRO A C 1
ATOM 1624 O O . PRO A 1 203 ? 3.367 -7.264 -14.124 1.00 87.00 203 PRO A O 1
ATOM 1627 N N . GLU A 1 204 ? 2.839 -6.092 -15.958 1.00 87.31 204 GLU A N 1
ATOM 1628 C CA . GLU A 1 204 ? 1.886 -5.206 -15.298 1.00 87.31 204 GLU A CA 1
ATOM 1629 C C . GLU A 1 204 ? 0.675 -5.973 -14.766 1.00 87.31 204 GLU A C 1
ATOM 1631 O O . GLU A 1 204 ? 0.159 -5.646 -13.698 1.00 87.31 204 GLU A O 1
ATOM 1636 N N . LYS A 1 205 ? 0.256 -7.043 -15.456 1.00 88.06 205 LYS A N 1
ATOM 1637 C CA . LYS A 1 205 ? -0.819 -7.925 -14.980 1.00 88.06 205 LYS A CA 1
ATOM 1638 C C . LYS A 1 205 ? -0.370 -8.802 -13.819 1.00 88.06 205 LYS A C 1
ATOM 1640 O O . LYS A 1 205 ? -1.168 -9.041 -12.915 1.00 88.06 205 LYS A O 1
ATOM 1645 N N . LEU A 1 206 ? 0.873 -9.288 -13.829 1.00 90.06 206 LEU A N 1
ATOM 1646 C CA . LEU A 1 206 ? 1.428 -10.055 -12.709 1.00 90.06 206 LEU A CA 1
ATOM 1647 C C . LEU A 1 206 ? 1.467 -9.199 -11.445 1.00 90.06 206 LEU A C 1
ATOM 1649 O O . LEU A 1 206 ? 0.965 -9.621 -10.402 1.00 90.06 206 LEU A O 1
ATOM 1653 N N . ILE A 1 207 ? 1.979 -7.976 -11.574 1.00 90.25 207 ILE A N 1
ATOM 1654 C CA . ILE A 1 207 ? 2.002 -6.990 -10.499 1.00 90.25 207 ILE A CA 1
ATOM 1655 C C . ILE A 1 207 ? 0.581 -6.671 -10.031 1.00 90.25 207 ILE A C 1
ATOM 1657 O O . ILE A 1 207 ? 0.287 -6.818 -8.847 1.00 90.25 207 ILE A O 1
ATOM 1661 N N . HIS A 1 208 ? -0.320 -6.299 -10.945 1.00 91.56 208 HIS A N 1
ATOM 1662 C CA . HIS A 1 208 ? -1.700 -5.949 -10.601 1.00 91.56 208 HIS A CA 1
ATOM 1663 C C . HIS A 1 208 ? -2.388 -7.064 -9.811 1.00 91.56 208 HIS A C 1
ATOM 1665 O O . HIS A 1 208 ? -2.972 -6.811 -8.761 1.00 91.56 208 HIS A O 1
ATOM 1671 N N . ARG A 1 209 ? -2.261 -8.318 -10.263 1.00 92.75 209 ARG A N 1
ATOM 1672 C CA . ARG A 1 209 ? -2.831 -9.482 -9.569 1.00 92.75 209 ARG A CA 1
ATOM 1673 C C . ARG A 1 209 ? -2.250 -9.672 -8.173 1.00 92.75 209 ARG A C 1
ATOM 1675 O O . ARG A 1 209 ? -2.987 -10.051 -7.266 1.00 92.75 209 ARG A O 1
ATOM 1682 N N . ALA A 1 210 ? -0.953 -9.439 -7.990 1.00 93.69 210 ALA A N 1
ATOM 1683 C CA . ALA A 1 210 ? -0.320 -9.578 -6.685 1.00 93.69 210 ALA A CA 1
ATOM 1684 C C . ALA A 1 210 ? -0.776 -8.496 -5.702 1.00 93.69 210 ALA A C 1
ATOM 1686 O O . ALA A 1 210 ? -1.076 -8.817 -4.551 1.00 93.69 210 ALA A O 1
ATOM 1687 N N . ILE A 1 211 ? -0.884 -7.241 -6.155 1.00 94.00 211 ILE A N 1
ATOM 1688 C CA . ILE A 1 211 ? -1.393 -6.151 -5.314 1.00 94.00 211 ILE A CA 1
ATOM 1689 C C . ILE A 1 211 ? -2.868 -6.387 -4.987 1.00 94.00 211 ILE A C 1
ATOM 1691 O O . ILE A 1 211 ? -3.236 -6.314 -3.818 1.00 94.00 211 ILE A O 1
ATOM 1695 N N . ASP A 1 212 ? -3.688 -6.776 -5.967 1.00 93.56 212 ASP A N 1
ATOM 1696 C CA . ASP A 1 212 ? -5.092 -7.137 -5.740 1.00 93.56 212 ASP A CA 1
ATOM 1697 C C . ASP A 1 212 ? -5.234 -8.277 -4.728 1.00 93.56 212 ASP A C 1
ATOM 1699 O O . ASP A 1 212 ? -6.074 -8.215 -3.832 1.00 93.56 212 ASP A O 1
ATOM 1703 N N . ALA A 1 213 ? -4.426 -9.334 -4.852 1.00 94.50 213 ALA A N 1
ATOM 1704 C CA . ALA A 1 213 ? -4.450 -10.457 -3.921 1.00 94.50 213 ALA A CA 1
ATOM 1705 C C . ALA A 1 213 ? -4.056 -10.019 -2.503 1.00 94.50 213 ALA A C 1
ATOM 1707 O O . ALA A 1 213 ? -4.696 -10.425 -1.529 1.00 94.50 213 ALA A O 1
ATOM 1708 N N . TYR A 1 214 ? -3.041 -9.159 -2.387 1.00 96.19 214 TYR A N 1
ATOM 1709 C CA . TYR A 1 214 ? -2.613 -8.600 -1.110 1.00 96.19 214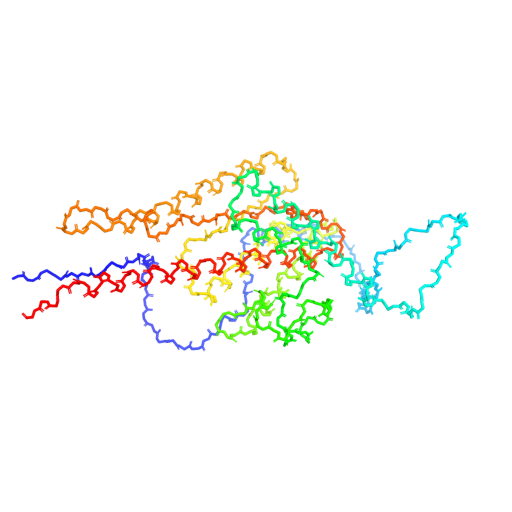 TYR A CA 1
ATOM 1710 C C . TYR A 1 214 ? -3.691 -7.703 -0.489 1.00 96.19 214 TYR A C 1
ATOM 1712 O O . TYR A 1 214 ? -3.994 -7.848 0.692 1.00 96.19 214 TYR A O 1
ATOM 1720 N N . MET A 1 215 ? -4.327 -6.839 -1.286 1.00 94.62 215 MET A N 1
ATOM 1721 C CA . MET A 1 215 ? -5.447 -5.994 -0.863 1.00 94.62 215 MET A CA 1
ATOM 1722 C C . MET A 1 215 ? -6.649 -6.812 -0.401 1.00 94.62 215 MET A C 1
ATOM 1724 O O . MET A 1 215 ? -7.172 -6.560 0.681 1.00 94.62 215 MET A O 1
ATOM 1728 N N . LYS A 1 216 ? -7.060 -7.820 -1.181 1.00 93.88 216 LYS A N 1
ATOM 1729 C CA . LYS A 1 216 ? -8.168 -8.718 -0.826 1.00 93.88 216 LYS A CA 1
ATOM 1730 C C . LYS A 1 216 ? -7.915 -9.405 0.508 1.00 93.88 216 LYS A C 1
ATOM 1732 O O . LYS A 1 216 ? -8.794 -9.411 1.365 1.00 93.88 216 LYS A O 1
ATOM 1737 N N . TRP A 1 217 ? -6.711 -9.948 0.703 1.00 95.25 217 TRP A N 1
ATOM 1738 C CA . TRP A 1 217 ? -6.335 -10.533 1.987 1.00 95.25 217 TRP A CA 1
ATOM 1739 C C . TRP A 1 217 ? -6.368 -9.489 3.111 1.00 95.25 217 TRP A C 1
ATOM 1741 O O . TRP A 1 217 ? -6.983 -9.742 4.143 1.00 95.25 217 TRP A O 1
ATOM 1751 N N . ALA A 1 218 ? -5.742 -8.326 2.915 1.00 95.56 218 ALA A N 1
ATOM 1752 C CA . ALA A 1 218 ? -5.652 -7.287 3.935 1.00 95.56 218 ALA A CA 1
ATOM 1753 C C . ALA A 1 218 ? -7.043 -6.801 4.373 1.00 95.56 218 ALA A C 1
ATOM 1755 O O . ALA A 1 218 ? -7.293 -6.634 5.563 1.00 95.56 218 ALA A O 1
ATOM 1756 N N . PHE A 1 219 ? -7.967 -6.605 3.434 1.00 94.25 219 PHE A N 1
ATOM 1757 C CA . PHE A 1 219 ? -9.312 -6.121 3.744 1.00 94.25 219 PHE A CA 1
ATOM 1758 C C . PHE A 1 219 ? -10.183 -7.214 4.359 1.00 94.25 219 PHE A C 1
ATOM 1760 O O . PHE A 1 219 ? -10.922 -6.934 5.299 1.00 94.25 219 PHE A O 1
ATOM 1767 N N . ALA A 1 220 ? -10.040 -8.468 3.922 1.00 93.50 220 ALA A N 1
ATOM 1768 C CA . ALA A 1 220 ? -10.680 -9.599 4.590 1.00 93.50 220 ALA A CA 1
ATOM 1769 C C . ALA A 1 220 ? -10.175 -9.776 6.036 1.00 93.50 220 ALA A C 1
ATOM 1771 O O . ALA A 1 220 ? -10.968 -10.028 6.936 1.00 93.50 220 ALA A O 1
ATOM 1772 N N . ASP A 1 221 ? -8.873 -9.589 6.280 1.00 94.69 221 ASP A N 1
ATOM 1773 C CA . ASP A 1 221 ? -8.263 -9.643 7.618 1.00 94.69 221 ASP A CA 1
ATOM 1774 C C . ASP A 1 221 ? -8.781 -8.542 8.560 1.00 94.69 221 ASP A C 1
ATOM 1776 O O . ASP A 1 221 ? -8.830 -8.745 9.770 1.00 94.69 221 ASP A O 1
ATOM 1780 N N . ALA A 1 222 ? -9.202 -7.401 8.008 1.00 91.94 222 ALA A N 1
ATOM 1781 C CA . ALA A 1 222 ? -9.867 -6.321 8.737 1.00 91.94 222 ALA A CA 1
ATOM 1782 C C . ALA A 1 222 ? -11.400 -6.442 8.781 1.00 91.94 222 ALA A C 1
ATOM 1784 O O . ALA A 1 222 ? -12.050 -5.597 9.389 1.00 91.94 222 ALA A O 1
ATOM 1785 N N . GLY A 1 223 ? -11.989 -7.450 8.129 1.00 90.44 223 GLY A N 1
ATOM 1786 C CA . GLY A 1 223 ? -13.442 -7.599 8.039 1.00 90.44 223 GLY A CA 1
ATOM 1787 C C . GLY A 1 223 ? -14.134 -6.486 7.245 1.00 90.44 223 GLY A C 1
ATOM 1788 O O . GLY A 1 223 ? -15.279 -6.173 7.544 1.00 90.44 223 GLY A O 1
ATOM 1789 N N . VAL A 1 224 ? -13.450 -5.876 6.271 1.00 89.12 224 VAL A N 1
ATOM 1790 C CA . VAL A 1 224 ? -13.946 -4.759 5.432 1.00 89.12 224 VAL A CA 1
ATOM 1791 C C . VAL A 1 224 ? -13.946 -5.106 3.939 1.00 89.12 224 VAL A C 1
ATOM 1793 O O . VAL A 1 224 ? -13.839 -4.233 3.082 1.00 89.12 224 VAL A O 1
ATOM 1796 N N . SER A 1 225 ? -14.002 -6.396 3.601 1.00 85.19 225 SER A N 1
ATOM 1797 C CA . SER A 1 225 ? -14.010 -6.877 2.209 1.00 85.19 225 SER A CA 1
ATOM 1798 C C . SER A 1 225 ? -15.284 -6.520 1.437 1.00 85.19 225 SER A C 1
ATOM 1800 O O . SER A 1 225 ? -15.286 -6.537 0.211 1.00 85.19 225 SER A O 1
ATOM 1802 N N . ASP A 1 226 ? -16.357 -6.249 2.167 1.00 80.12 226 ASP A N 1
ATOM 1803 C CA . ASP A 1 226 ? -17.682 -5.838 1.709 1.00 80.12 226 ASP A CA 1
ATOM 1804 C C . ASP A 1 226 ? -17.790 -4.327 1.445 1.00 80.12 226 ASP A C 1
ATOM 1806 O O . ASP A 1 226 ? -18.700 -3.888 0.745 1.00 80.12 226 ASP A O 1
ATOM 1810 N N . VAL A 1 227 ? -16.847 -3.529 1.956 1.00 79.06 227 VAL A N 1
ATOM 1811 C CA . VAL A 1 227 ? -16.864 -2.068 1.828 1.00 79.06 227 VAL A CA 1
ATOM 1812 C C . VAL A 1 227 ? -16.088 -1.622 0.586 1.00 79.06 227 VAL A C 1
ATOM 1814 O O . VAL A 1 227 ? -15.080 -2.218 0.198 1.00 79.06 227 VAL A O 1
ATOM 1817 N N . THR A 1 228 ? -16.534 -0.532 -0.044 1.00 81.69 228 THR A N 1
ATOM 1818 C CA . THR A 1 228 ? -15.818 0.098 -1.162 1.00 81.69 228 THR A CA 1
ATOM 1819 C C . THR A 1 228 ? -14.371 0.406 -0.772 1.00 81.69 228 THR A C 1
ATOM 1821 O O . THR A 1 228 ? -14.137 0.998 0.275 1.00 81.69 228 THR A O 1
ATOM 1824 N N . PRO A 1 229 ? -13.368 0.037 -1.581 1.00 83.94 229 PRO A N 1
ATOM 1825 C CA . PRO A 1 229 ? -11.972 0.275 -1.236 1.00 83.94 229 PRO A CA 1
ATOM 1826 C C . PRO A 1 229 ? -11.631 1.778 -1.252 1.00 83.94 229 PRO A C 1
ATOM 1828 O O . PRO A 1 229 ? -12.102 2.529 -2.103 1.00 83.94 229 PRO A O 1
ATOM 1831 N N . THR A 1 230 ? -10.736 2.228 -0.370 1.00 86.25 230 THR A N 1
ATOM 1832 C CA . THR A 1 230 ? -10.097 3.564 -0.448 1.00 86.25 230 THR A CA 1
ATOM 1833 C C . THR A 1 230 ? -8.900 3.603 -1.396 1.00 86.25 230 THR A C 1
ATOM 1835 O O . THR A 1 230 ? -8.235 4.628 -1.516 1.00 86.25 230 THR A O 1
ATOM 1838 N N . LEU A 1 231 ? -8.614 2.499 -2.084 1.00 89.06 231 LEU A N 1
ATOM 1839 C CA . LEU A 1 231 ? -7.446 2.337 -2.936 1.00 89.06 231 LEU A CA 1
ATOM 1840 C C . LEU A 1 231 ? -7.866 1.915 -4.345 1.00 89.06 231 LEU A C 1
ATOM 1842 O O . LEU A 1 231 ? -8.515 0.885 -4.530 1.00 89.06 231 LEU A O 1
ATOM 1846 N N . ALA A 1 232 ? -7.476 2.711 -5.336 1.00 89.19 232 ALA A N 1
ATOM 1847 C CA . ALA A 1 232 ? -7.635 2.411 -6.750 1.00 89.19 232 ALA A CA 1
ATOM 1848 C C . ALA A 1 232 ? -6.331 1.865 -7.341 1.00 89.19 232 ALA A C 1
ATOM 1850 O O . ALA A 1 232 ? -5.253 2.388 -7.060 1.00 89.19 232 ALA A O 1
ATOM 1851 N N . LEU A 1 233 ? -6.438 0.868 -8.219 1.00 89.69 233 LEU A N 1
ATOM 1852 C CA . LEU A 1 233 ? -5.325 0.392 -9.037 1.00 89.69 233 LEU A CA 1
ATOM 1853 C C . LEU A 1 233 ? -5.598 0.681 -10.503 1.00 89.69 233 LEU A C 1
ATOM 1855 O O . LEU A 1 233 ? -6.720 0.500 -10.986 1.00 89.69 233 LEU A O 1
ATOM 1859 N N . VAL A 1 234 ? -4.558 1.116 -11.207 1.00 88.25 234 VAL A N 1
ATOM 1860 C CA . VAL A 1 234 ? -4.563 1.236 -12.664 1.00 88.25 234 VAL A CA 1
ATOM 1861 C C . VAL A 1 234 ? -3.268 0.635 -13.187 1.00 88.25 234 VAL A C 1
ATOM 1863 O O . VAL A 1 234 ? -2.180 1.049 -12.793 1.00 88.25 234 VAL A O 1
ATOM 1866 N N . SER A 1 235 ? -3.402 -0.341 -14.081 1.00 85.56 235 SER A N 1
ATOM 1867 C CA . SER A 1 235 ? -2.296 -0.956 -14.807 1.00 85.56 235 SER A CA 1
ATOM 1868 C C . SER A 1 235 ? -2.344 -0.525 -16.264 1.00 85.56 235 SER A C 1
ATOM 1870 O O . SER A 1 235 ? -3.402 -0.576 -16.901 1.00 85.56 235 SER A O 1
ATOM 1872 N N . VAL A 1 236 ? -1.205 -0.068 -16.777 1.00 81.94 236 VAL A N 1
ATOM 1873 C CA . VAL A 1 236 ? -1.066 0.384 -18.159 1.00 81.94 236 VAL A CA 1
ATOM 1874 C C . VAL A 1 236 ? 0.207 -0.215 -18.771 1.00 81.94 236 VAL A C 1
ATOM 1876 O O . VAL A 1 236 ? 1.222 -0.257 -18.083 1.00 81.94 236 VAL A O 1
ATOM 1879 N N . PRO A 1 237 ? 0.170 -0.685 -20.034 1.00 80.31 237 PRO A N 1
ATOM 1880 C CA . PRO A 1 237 ? 1.365 -1.156 -20.734 1.00 80.31 237 PRO A CA 1
ATOM 1881 C C . PRO A 1 237 ? 2.419 -0.057 -20.910 1.00 80.31 237 PRO A C 1
ATOM 1883 O O . PRO A 1 237 ? 2.080 1.126 -20.976 1.00 80.31 237 PRO A O 1
ATOM 1886 N N . ARG A 1 238 ? 3.678 -0.464 -21.093 1.00 73.00 238 ARG A N 1
ATOM 1887 C CA . ARG A 1 238 ? 4.832 0.433 -21.302 1.00 73.00 238 ARG A CA 1
ATOM 1888 C C . ARG A 1 238 ? 4.645 1.506 -22.376 1.00 73.00 238 ARG A C 1
ATOM 1890 O O . ARG A 1 238 ? 5.142 2.614 -22.217 1.00 73.00 238 ARG A O 1
ATOM 1897 N N . ASP A 1 239 ? 3.959 1.172 -23.463 1.00 79.12 239 ASP A N 1
ATOM 1898 C CA . ASP A 1 239 ? 3.905 2.011 -24.668 1.00 79.12 239 ASP A CA 1
ATOM 1899 C C . ASP A 1 239 ? 2.935 3.198 -24.551 1.00 79.12 239 ASP A C 1
ATOM 1901 O O . ASP A 1 239 ? 2.704 3.925 -25.516 1.00 79.12 239 ASP A O 1
ATOM 1905 N N . VAL A 1 240 ? 2.326 3.392 -23.381 1.00 82.94 240 VAL A N 1
ATOM 1906 C CA . VAL A 1 240 ? 1.348 4.454 -23.152 1.00 82.94 240 VAL A CA 1
ATOM 1907 C C . VAL A 1 240 ? 2.013 5.665 -22.511 1.00 82.94 240 VAL A C 1
ATOM 1909 O O . VAL A 1 240 ? 2.725 5.560 -21.516 1.00 82.94 240 VAL A O 1
ATOM 1912 N N . GLU A 1 241 ? 1.721 6.844 -23.055 1.00 81.44 241 GLU A N 1
ATOM 1913 C CA . GLU A 1 241 ? 2.222 8.111 -22.531 1.00 81.44 241 GLU A CA 1
ATOM 1914 C C . GLU A 1 241 ? 1.746 8.384 -21.095 1.00 81.44 241 GLU A C 1
ATOM 1916 O O . GLU A 1 241 ? 0.587 8.141 -20.740 1.00 81.44 241 GLU A O 1
ATOM 1921 N N . ALA A 1 242 ? 2.626 8.986 -20.286 1.00 80.62 242 ALA A N 1
ATOM 1922 C CA . ALA A 1 242 ? 2.353 9.332 -18.889 1.00 80.62 242 ALA A CA 1
ATOM 1923 C C . ALA A 1 242 ? 1.077 10.175 -18.717 1.00 80.62 242 ALA A C 1
ATOM 1925 O O . ALA A 1 242 ? 0.323 9.971 -17.772 1.00 80.62 242 ALA A O 1
ATOM 1926 N N . LYS A 1 243 ? 0.773 11.058 -19.675 1.00 83.44 243 LYS A N 1
ATOM 1927 C CA . LYS A 1 243 ? -0.439 11.885 -19.641 1.00 83.44 243 LYS A CA 1
ATOM 1928 C C . LYS A 1 243 ? -1.723 11.053 -19.726 1.00 83.44 243 LYS A C 1
ATOM 1930 O O . LYS A 1 243 ? -2.648 11.255 -18.946 1.00 83.44 243 LYS A O 1
ATOM 1935 N N . VAL A 1 244 ? -1.769 10.074 -20.632 1.00 85.69 244 VAL A N 1
ATOM 1936 C CA . VAL A 1 244 ? -2.917 9.158 -20.764 1.00 85.69 244 VAL A CA 1
ATOM 1937 C C . VAL A 1 244 ? -3.070 8.313 -19.497 1.00 85.69 244 VAL A C 1
ATOM 1939 O O . VAL A 1 244 ? -4.180 7.963 -19.091 1.00 85.69 244 VAL A O 1
ATOM 1942 N N . PHE A 1 245 ? -1.952 7.981 -18.856 1.00 80.56 245 PHE A N 1
ATOM 1943 C CA . PHE A 1 245 ? -1.947 7.242 -17.605 1.00 80.56 245 PHE A CA 1
ATOM 1944 C C . PHE A 1 245 ? -2.491 8.058 -16.426 1.00 80.56 245 PHE A C 1
ATOM 1946 O O . PHE A 1 245 ? -3.354 7.562 -15.695 1.00 80.56 245 PHE A O 1
ATOM 1953 N N . GLU A 1 246 ? -2.055 9.310 -16.283 1.00 83.94 246 GLU A N 1
ATOM 1954 C CA . GLU A 1 246 ? -2.590 10.256 -15.301 1.00 83.94 246 GLU A CA 1
ATOM 1955 C C . GLU A 1 246 ? -4.093 10.458 -15.496 1.00 83.94 246 GLU A C 1
ATOM 1957 O O . GLU A 1 246 ? -4.856 10.298 -14.547 1.00 83.94 246 GLU A O 1
ATOM 1962 N N . GLU A 1 247 ? -4.543 10.695 -16.732 1.00 88.12 247 GLU A N 1
ATOM 1963 C CA . GLU A 1 247 ? -5.964 10.857 -17.053 1.00 88.12 247 GLU A CA 1
ATOM 1964 C C . GLU A 1 247 ? -6.788 9.625 -16.648 1.00 88.12 247 GLU A C 1
ATOM 1966 O O . GLU A 1 247 ? -7.841 9.762 -16.016 1.00 88.12 247 GLU A O 1
ATOM 1971 N N . LYS A 1 248 ? -6.298 8.410 -16.935 1.00 88.38 248 LYS A N 1
ATOM 1972 C CA . LYS A 1 248 ? -6.948 7.159 -16.504 1.00 88.38 248 LYS A CA 1
ATOM 1973 C C . LYS A 1 248 ? -7.017 7.040 -14.982 1.00 88.38 248 LYS A C 1
ATOM 1975 O O . LYS A 1 248 ? -8.057 6.641 -14.450 1.00 88.38 248 LYS A O 1
ATOM 1980 N N . MET A 1 249 ? -5.941 7.386 -14.275 1.00 88.31 249 MET A N 1
ATOM 1981 C CA . MET A 1 249 ? -5.921 7.376 -12.812 1.00 88.31 249 MET A CA 1
ATOM 1982 C C . MET A 1 249 ? -6.905 8.401 -12.242 1.00 88.31 249 MET A C 1
ATOM 1984 O O . MET A 1 249 ? -7.727 8.055 -11.394 1.00 88.31 249 MET A O 1
ATOM 1988 N N . THR A 1 250 ? -6.904 9.634 -12.749 1.00 88.38 250 THR A N 1
ATOM 1989 C CA . THR A 1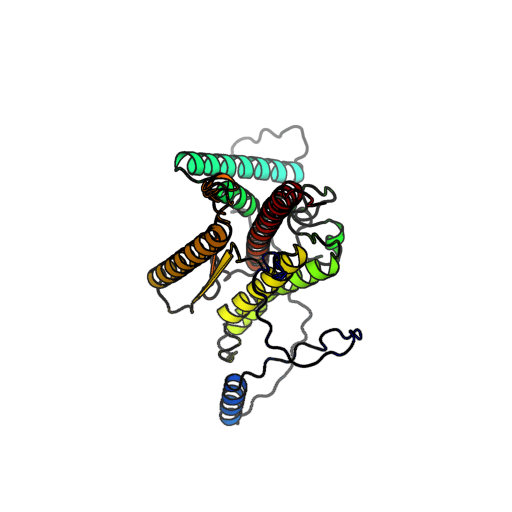 250 ? -7.845 10.681 -12.336 1.00 88.38 250 THR A CA 1
ATOM 1990 C C . THR A 1 250 ? -9.288 10.247 -12.565 1.00 88.38 250 THR A C 1
ATOM 1992 O O . THR A 1 250 ? -10.109 10.367 -11.656 1.00 88.38 250 THR A O 1
ATOM 1995 N N . GLN A 1 251 ? -9.611 9.676 -13.728 1.00 91.31 251 GLN A N 1
ATOM 1996 C CA . GLN A 1 251 ? -10.949 9.145 -14.003 1.00 91.31 251 GLN A CA 1
ATOM 1997 C C . GLN A 1 251 ? -11.341 8.046 -13.009 1.00 91.31 251 GLN A C 1
ATOM 1999 O O . GLN A 1 251 ? -12.466 8.047 -12.496 1.00 91.31 251 GLN A O 1
ATOM 2004 N N . ARG A 1 252 ? -10.416 7.130 -12.689 1.00 89.94 252 ARG A N 1
ATOM 2005 C CA . ARG A 1 252 ? -10.669 6.059 -11.720 1.00 89.94 252 ARG A CA 1
ATOM 2006 C C . ARG A 1 252 ? -10.903 6.608 -10.314 1.00 89.94 252 ARG A C 1
ATOM 2008 O O . ARG A 1 252 ? -11.849 6.168 -9.662 1.00 89.94 252 ARG A O 1
ATOM 2015 N N . LEU A 1 253 ? -10.108 7.583 -9.878 1.00 88.25 253 LEU A N 1
ATOM 2016 C CA . LEU A 1 253 ? -10.253 8.245 -8.579 1.00 88.25 253 LEU A CA 1
ATOM 2017 C C . LEU A 1 253 ? -11.549 9.057 -8.489 1.00 88.25 253 LEU A C 1
ATOM 2019 O O . LEU A 1 253 ? -12.233 9.001 -7.472 1.00 88.25 253 LEU A O 1
ATOM 2023 N N . VAL A 1 254 ? -11.940 9.763 -9.555 1.00 89.50 254 VAL A N 1
ATOM 2024 C CA . VAL A 1 254 ? -13.219 10.492 -9.620 1.00 89.50 254 VAL A CA 1
ATOM 2025 C C . VAL A 1 254 ? -14.402 9.529 -9.540 1.00 89.50 254 VAL A C 1
ATOM 2027 O O . VAL A 1 254 ? -15.375 9.811 -8.839 1.00 89.50 254 VAL A O 1
ATOM 2030 N N . LYS A 1 255 ? -14.325 8.383 -10.228 1.00 91.06 255 LYS A N 1
ATOM 2031 C CA . LYS A 1 255 ? -15.342 7.332 -10.123 1.00 91.06 255 LYS A CA 1
ATOM 2032 C C . LYS A 1 255 ? -15.419 6.791 -8.695 1.00 91.06 255 LYS A C 1
ATOM 2034 O O . LYS A 1 255 ? -16.505 6.753 -8.135 1.00 91.06 255 LYS A O 1
ATOM 2039 N N . LEU A 1 256 ? -14.277 6.464 -8.092 1.00 88.25 256 LEU A N 1
ATOM 2040 C CA . LEU A 1 256 ? -14.218 5.926 -6.734 1.00 88.25 256 LEU A CA 1
ATOM 2041 C C . LEU A 1 256 ? -14.731 6.933 -5.692 1.00 88.25 256 LEU A C 1
ATOM 2043 O O . LEU A 1 256 ? -15.485 6.572 -4.798 1.00 88.25 256 LEU A O 1
ATOM 2047 N N . LYS A 1 257 ? -14.408 8.221 -5.851 1.00 85.75 257 LYS A N 1
ATOM 2048 C CA . LYS A 1 257 ? -14.961 9.309 -5.030 1.00 85.75 257 LYS A CA 1
ATOM 2049 C C . LYS A 1 257 ? -16.483 9.375 -5.118 1.00 85.75 257 LYS A C 1
ATOM 2051 O O . LYS A 1 257 ? -17.136 9.672 -4.124 1.00 85.75 257 LYS A O 1
ATOM 2056 N N . ARG A 1 258 ? -17.045 9.140 -6.303 1.00 86.94 258 ARG A N 1
ATOM 2057 C CA . ARG A 1 258 ? -18.495 9.125 -6.509 1.00 86.94 258 ARG A CA 1
ATOM 2058 C C . ARG A 1 258 ? -19.140 7.911 -5.853 1.00 86.94 258 ARG A C 1
ATOM 2060 O O . ARG A 1 258 ? -20.093 8.104 -5.119 1.00 86.94 258 ARG A O 1
ATOM 2067 N N . GLU A 1 259 ? -18.568 6.722 -6.046 1.00 86.44 259 GLU A N 1
ATOM 2068 C CA . GLU A 1 259 ? -19.007 5.483 -5.382 1.00 86.44 259 GLU A CA 1
ATOM 2069 C C . GLU A 1 259 ? -19.034 5.676 -3.855 1.00 86.44 259 GLU A C 1
ATOM 2071 O O . GLU A 1 259 ? -20.023 5.364 -3.203 1.00 86.44 259 GLU A O 1
ATOM 2076 N N . TRP A 1 260 ? -17.997 6.302 -3.289 1.00 83.81 260 TRP A N 1
ATOM 2077 C CA . TRP A 1 260 ? -17.963 6.660 -1.870 1.00 83.81 260 TRP A CA 1
ATOM 2078 C C . TRP A 1 260 ? -19.055 7.649 -1.459 1.00 83.81 260 TRP A C 1
ATOM 2080 O O . TRP A 1 260 ? -19.697 7.447 -0.436 1.00 83.81 260 TRP A O 1
ATOM 2090 N N . LYS A 1 261 ? -19.289 8.707 -2.243 1.00 80.12 261 LYS A N 1
ATOM 2091 C CA . LYS A 1 261 ? -20.368 9.666 -1.962 1.00 80.12 261 LYS A CA 1
ATOM 2092 C C . LYS A 1 261 ? -21.749 9.021 -2.022 1.00 80.12 261 LYS A C 1
ATOM 2094 O O . LYS A 1 261 ? -22.580 9.329 -1.183 1.00 80.12 261 LYS A O 1
ATOM 2099 N N . GLU A 1 262 ? -21.985 8.150 -2.997 1.00 80.81 262 GLU A N 1
ATOM 2100 C CA . GLU A 1 262 ? -23.249 7.426 -3.151 1.00 80.81 262 GLU A CA 1
ATOM 2101 C C . GLU A 1 262 ? -23.464 6.462 -1.979 1.00 80.81 262 GLU A C 1
ATOM 2103 O O . GLU A 1 262 ? -24.527 6.476 -1.370 1.00 80.81 262 GLU A O 1
ATOM 2108 N N . ASN A 1 263 ? -22.439 5.703 -1.590 1.00 76.38 263 ASN A N 1
ATOM 2109 C CA . ASN A 1 263 ? -22.536 4.766 -0.470 1.00 76.38 263 ASN A CA 1
ATOM 2110 C C . ASN A 1 263 ? -22.697 5.464 0.884 1.00 76.38 263 ASN A C 1
ATOM 2112 O O . ASN A 1 263 ? -23.415 4.956 1.739 1.00 76.38 263 ASN A O 1
ATOM 2116 N N . LEU A 1 264 ? -22.082 6.637 1.065 1.00 70.69 264 LEU A N 1
ATOM 2117 C CA . LEU A 1 264 ? -22.317 7.475 2.241 1.00 70.69 264 LEU A CA 1
ATOM 2118 C C . LEU A 1 264 ? -23.717 8.108 2.214 1.00 70.69 264 LEU A C 1
ATOM 2120 O O . LEU A 1 264 ? -24.372 8.139 3.245 1.00 70.69 264 LEU A O 1
ATOM 2124 N N . ALA A 1 265 ? -24.212 8.551 1.054 1.00 61.25 265 ALA A N 1
ATOM 2125 C CA . ALA A 1 265 ? -25.552 9.135 0.924 1.00 61.25 265 ALA A CA 1
ATOM 2126 C C . ALA A 1 265 ? -26.680 8.112 1.145 1.00 61.25 265 ALA A C 1
ATOM 2128 O O . ALA A 1 265 ? -27.736 8.466 1.653 1.00 61.25 265 ALA A O 1
ATOM 2129 N N . ILE A 1 266 ? -26.465 6.833 0.817 1.00 53.53 266 ILE A N 1
ATOM 2130 C CA . ILE A 1 266 ? -27.420 5.751 1.124 1.00 53.53 266 ILE A CA 1
ATOM 2131 C C . ILE A 1 266 ? -27.590 5.557 2.648 1.00 53.53 266 ILE A C 1
ATOM 2133 O O . ILE A 1 266 ? -28.612 5.030 3.077 1.00 53.53 266 ILE A O 1
ATOM 2137 N N . GLY A 1 267 ? -26.641 6.033 3.464 1.00 48.84 267 GLY A N 1
ATOM 2138 C CA . GLY A 1 267 ? -26.756 6.089 4.925 1.00 48.84 267 GLY A CA 1
ATOM 2139 C C . GLY A 1 267 ? -27.641 7.222 5.466 1.00 48.84 267 GLY A C 1
ATOM 2140 O O . GLY A 1 267 ? -27.847 7.289 6.676 1.00 48.84 267 GLY A O 1
ATOM 2141 N N . GLU A 1 268 ? -28.180 8.109 4.619 1.00 49.69 268 GLU A N 1
ATOM 2142 C CA . GLU A 1 268 ? -29.175 9.108 5.031 1.00 49.69 268 GLU A CA 1
ATOM 2143 C C . GLU A 1 268 ? -30.544 8.434 5.245 1.00 49.69 268 GLU A C 1
ATOM 2145 O O . GLU A 1 268 ? -31.451 8.525 4.413 1.00 49.69 268 GLU A O 1
ATOM 2150 N N . GLU A 1 269 ? -30.732 7.746 6.375 1.00 45.88 269 GLU A N 1
ATOM 2151 C CA . GLU A 1 269 ? -32.086 7.396 6.805 1.00 45.88 269 GLU A CA 1
ATOM 2152 C C . GLU A 1 269 ? -32.851 8.688 7.128 1.00 45.88 269 GLU A C 1
ATOM 2154 O O . GLU A 1 269 ? -32.454 9.505 7.964 1.00 45.88 269 GLU A O 1
ATOM 2159 N N . THR A 1 270 ? -33.990 8.877 6.458 1.00 44.50 270 THR A N 1
ATOM 2160 C CA . THR A 1 270 ? -34.965 9.903 6.822 1.00 44.50 270 THR A CA 1
ATOM 2161 C C . THR A 1 270 ? -35.558 9.511 8.172 1.00 44.50 270 THR A C 1
ATOM 2163 O O . THR A 1 270 ? -36.541 8.772 8.242 1.00 44.50 270 THR A O 1
ATOM 2166 N N . ALA A 1 271 ? -34.946 9.969 9.265 1.00 42.19 271 ALA A N 1
ATOM 2167 C CA . ALA A 1 271 ? -35.550 9.856 10.582 1.00 42.19 271 ALA A CA 1
ATOM 2168 C C . ALA A 1 271 ? -36.969 10.442 10.506 1.00 42.19 271 ALA A C 1
ATOM 2170 O O . ALA A 1 271 ? -37.180 11.516 9.935 1.00 42.19 271 ALA A O 1
ATOM 2171 N N . GLY A 1 272 ? -37.949 9.752 11.095 1.00 49.44 272 GLY A N 1
ATOM 2172 C CA . GLY A 1 272 ? -39.365 10.150 11.108 1.00 49.44 272 GLY A CA 1
ATOM 2173 C C . GLY A 1 272 ? -39.668 11.523 11.738 1.00 49.44 272 GLY A C 1
ATOM 2174 O O . GLY A 1 272 ? -40.833 11.868 11.897 1.00 49.44 272 GLY A O 1
ATOM 2175 N N . SER A 1 273 ? -38.646 12.310 12.090 1.00 46.22 273 SER A N 1
ATOM 2176 C CA . SER A 1 273 ? -38.726 13.707 12.526 1.00 46.22 273 SER A CA 1
ATOM 2177 C C . SER A 1 273 ? -38.441 14.737 11.418 1.00 46.22 273 SER A C 1
ATOM 2179 O O . SER A 1 273 ? -38.489 15.933 11.689 1.00 46.22 273 SER A O 1
ATOM 2181 N N . GLY A 1 274 ? -38.169 14.322 10.174 1.00 43.72 274 GLY A N 1
ATOM 2182 C CA . GLY A 1 274 ? -37.996 15.246 9.044 1.00 43.72 274 GLY A CA 1
ATOM 2183 C C . GLY A 1 274 ? -36.656 15.991 9.003 1.00 43.72 274 GLY A C 1
ATOM 2184 O O . GLY A 1 274 ? -36.474 16.847 8.141 1.00 43.72 274 GLY A O 1
ATOM 2185 N N . ASN A 1 275 ? -35.705 15.649 9.876 1.00 39.25 275 ASN A N 1
ATOM 2186 C CA . ASN A 1 275 ? -34.326 16.121 9.773 1.00 39.25 275 ASN A CA 1
ATOM 2187 C C . ASN A 1 275 ? -33.456 15.022 9.153 1.00 39.25 275 ASN A C 1
ATOM 2189 O O . ASN A 1 275 ? -33.231 13.983 9.771 1.00 39.25 275 ASN A O 1
ATOM 2193 N N . ALA A 1 276 ? -32.968 15.258 7.934 1.00 43.84 276 ALA A N 1
ATOM 2194 C CA . ALA A 1 276 ? -31.935 14.434 7.318 1.00 43.84 276 ALA A CA 1
ATOM 2195 C C . ALA A 1 276 ? -30.650 14.567 8.146 1.00 43.84 276 ALA A C 1
ATOM 2197 O O . ALA A 1 276 ? -30.091 15.662 8.258 1.00 43.84 276 ALA A O 1
ATOM 2198 N N . VAL A 1 277 ? -30.197 13.476 8.765 1.00 46.91 277 VAL A N 1
ATOM 2199 C CA . VAL A 1 277 ? -28.861 13.438 9.361 1.00 46.91 277 VAL A CA 1
ATOM 2200 C C . VAL A 1 277 ? -27.881 13.347 8.202 1.00 46.91 277 VAL A C 1
ATOM 2202 O O . VAL A 1 277 ? -27.724 12.305 7.578 1.00 46.91 277 VAL A O 1
ATOM 2205 N N . ILE A 1 278 ? -27.270 14.480 7.879 1.00 49.34 278 ILE A N 1
ATOM 2206 C CA . ILE A 1 278 ? -26.263 14.586 6.830 1.00 49.34 278 ILE A CA 1
ATOM 2207 C C . ILE A 1 278 ? -25.039 13.772 7.284 1.00 49.34 278 ILE A C 1
ATOM 2209 O O . ILE A 1 278 ? -24.396 14.135 8.268 1.00 49.34 278 ILE A O 1
ATOM 2213 N N . VAL A 1 279 ? -24.687 12.695 6.573 1.00 48.34 279 VAL A N 1
ATOM 2214 C CA . VAL A 1 279 ? -23.530 11.816 6.885 1.00 48.34 279 VAL A CA 1
ATOM 2215 C C . VAL A 1 279 ? -22.192 12.579 6.910 1.00 48.34 279 VAL A C 1
ATOM 2217 O O . VAL A 1 279 ? -21.256 12.184 7.604 1.00 48.34 279 VAL A O 1
ATOM 2220 N N . ASP A 1 280 ? -22.139 13.746 6.262 1.00 46.28 280 ASP A N 1
ATOM 2221 C CA . ASP A 1 280 ? -21.041 14.725 6.341 1.00 46.28 280 ASP A CA 1
ATOM 2222 C C . ASP A 1 280 ? -20.790 15.240 7.787 1.00 46.28 280 ASP A C 1
ATOM 2224 O O . ASP A 1 280 ? -19.724 15.787 8.068 1.00 46.28 280 ASP A O 1
ATOM 2228 N N . GLN A 1 281 ? -21.731 15.045 8.728 1.00 51.47 281 GLN A N 1
ATOM 2229 C CA . GLN A 1 281 ? -21.554 15.323 10.164 1.00 51.47 281 GLN A CA 1
ATOM 2230 C C . GLN A 1 281 ? -20.982 14.139 10.965 1.00 51.47 281 GLN A C 1
ATOM 2232 O O . GLN A 1 281 ? -20.441 14.358 12.048 1.00 51.47 281 GLN A O 1
ATOM 2237 N N . LEU A 1 282 ? -21.080 12.905 10.457 1.00 55.41 282 LEU A N 1
ATOM 2238 C CA . LEU A 1 282 ? -20.630 11.689 11.150 1.00 55.41 282 LEU A CA 1
ATOM 2239 C C . LEU A 1 282 ? -19.154 11.381 10.895 1.00 55.41 282 LEU A C 1
ATOM 2241 O O . LEU A 1 282 ? -18.415 11.030 11.816 1.00 55.41 282 LEU A O 1
ATOM 2245 N N . CYS A 1 283 ? -18.703 11.520 9.648 1.00 59.69 283 CYS A N 1
ATOM 2246 C CA . CYS A 1 283 ? -17.303 11.328 9.297 1.00 59.69 283 CYS A CA 1
ATOM 2247 C C . CYS A 1 283 ? -16.951 12.093 8.018 1.00 59.69 283 CYS A C 1
ATOM 2249 O O . CYS A 1 283 ? -17.672 12.024 7.026 1.00 59.69 283 CYS A O 1
ATOM 2251 N N . ALA A 1 284 ? -15.807 12.782 8.015 1.00 65.62 284 ALA A N 1
ATOM 2252 C CA . ALA A 1 284 ? -15.271 13.364 6.790 1.00 65.62 284 ALA A CA 1
ATOM 2253 C C . ALA A 1 284 ? -14.992 12.254 5.752 1.00 65.62 284 ALA A C 1
ATOM 2255 O O . ALA A 1 284 ? -14.507 11.180 6.128 1.00 65.62 284 ALA A O 1
ATOM 2256 N N . PRO A 1 285 ? -15.235 12.495 4.449 1.00 69.44 285 PRO A N 1
ATOM 2257 C CA . PRO A 1 285 ? -15.006 11.492 3.417 1.00 69.44 285 PRO A CA 1
ATOM 2258 C C . PRO A 1 285 ? -13.546 11.016 3.442 1.00 69.44 285 PRO A C 1
ATOM 2260 O O . PRO A 1 285 ? -12.632 11.838 3.587 1.00 69.44 285 PRO A O 1
ATOM 2263 N N . PRO A 1 286 ? -13.297 9.703 3.295 1.00 81.19 286 PRO A N 1
ATOM 2264 C CA . PRO A 1 286 ? -11.956 9.170 3.441 1.00 81.19 286 PRO A CA 1
ATOM 2265 C C . PRO A 1 286 ? -11.030 9.642 2.321 1.00 81.19 286 PRO A C 1
ATOM 2267 O O . PRO A 1 286 ? -11.442 9.833 1.174 1.00 81.19 286 PRO A O 1
ATOM 2270 N N . THR A 1 287 ? -9.743 9.773 2.643 1.00 85.06 287 THR A N 1
ATOM 2271 C CA . THR A 1 287 ? -8.699 9.965 1.634 1.00 85.06 287 THR A CA 1
ATOM 2272 C C . THR A 1 287 ? -8.661 8.749 0.713 1.00 85.06 287 THR A C 1
ATOM 2274 O O . THR A 1 287 ? -8.527 7.615 1.176 1.00 85.06 287 THR A O 1
ATOM 2277 N N . ILE A 1 288 ? -8.753 8.989 -0.593 1.00 88.06 288 ILE A N 1
ATOM 2278 C CA . ILE A 1 288 ? -8.645 7.946 -1.613 1.00 88.06 288 ILE A CA 1
ATOM 2279 C C . ILE A 1 288 ? -7.234 7.978 -2.196 1.00 88.06 288 ILE A C 1
ATOM 2281 O O . ILE A 1 288 ? -6.730 9.036 -2.573 1.00 88.06 288 ILE A O 1
ATOM 2285 N N . TYR A 1 289 ? -6.620 6.807 -2.296 1.00 88.75 289 TYR A N 1
ATOM 2286 C CA . TYR A 1 289 ? -5.281 6.605 -2.830 1.00 88.75 289 TYR A CA 1
ATOM 2287 C C . TYR A 1 289 ? -5.338 5.917 -4.196 1.00 88.75 289 TYR A C 1
ATOM 2289 O O . TYR A 1 289 ? -6.265 5.162 -4.495 1.00 88.75 289 TYR A O 1
ATOM 2297 N N . GLY A 1 290 ? -4.326 6.159 -5.027 1.00 86.69 290 GLY A N 1
ATOM 2298 C CA . GLY A 1 290 ? -4.155 5.500 -6.319 1.00 86.69 290 GLY A CA 1
ATOM 2299 C C . GLY A 1 290 ? -2.771 4.872 -6.429 1.00 86.69 290 GLY A C 1
ATOM 2300 O O . GLY A 1 290 ? -1.775 5.545 -6.172 1.00 86.69 290 GLY A O 1
ATOM 2301 N N . ILE A 1 291 ? -2.703 3.601 -6.827 1.00 86.44 291 ILE A N 1
ATOM 2302 C CA . ILE A 1 291 ? -1.458 2.943 -7.236 1.00 86.44 291 ILE A CA 1
ATOM 2303 C C . ILE A 1 291 ? -1.472 2.788 -8.749 1.00 86.44 291 ILE A C 1
ATOM 2305 O O . ILE A 1 291 ? -2.326 2.118 -9.336 1.00 86.44 291 ILE A O 1
ATOM 2309 N N . ALA A 1 292 ? -0.494 3.432 -9.363 1.00 81.81 292 ALA A N 1
ATOM 2310 C CA . ALA A 1 292 ? -0.242 3.394 -10.784 1.00 81.81 292 ALA A CA 1
ATOM 2311 C C . ALA A 1 292 ? 0.841 2.333 -11.057 1.00 81.81 292 ALA A C 1
ATOM 2313 O O . ALA A 1 292 ? 1.919 2.390 -10.467 1.00 81.81 292 ALA A O 1
ATOM 2314 N N . ILE A 1 293 ? 0.537 1.364 -11.926 1.00 81.38 293 ILE A N 1
ATOM 2315 C CA . ILE A 1 293 ? 1.446 0.299 -12.362 1.00 81.38 293 ILE A CA 1
ATOM 2316 C C . ILE A 1 293 ? 1.747 0.489 -13.852 1.00 81.38 293 ILE A C 1
ATOM 2318 O O . ILE A 1 293 ? 0.836 0.389 -14.678 1.00 81.38 293 ILE A O 1
ATOM 2322 N N . SER A 1 294 ? 3.013 0.709 -14.201 1.00 73.38 294 SER A N 1
ATOM 2323 C CA . SER A 1 294 ? 3.487 0.707 -15.590 1.00 73.38 294 SER A CA 1
ATOM 2324 C C . SER A 1 294 ? 4.790 -0.068 -15.678 1.00 73.38 294 SER A C 1
ATOM 2326 O O . SER A 1 294 ? 5.704 0.277 -14.948 1.00 73.38 294 SER A O 1
ATOM 2328 N N . HIS A 1 295 ? 4.863 -1.092 -16.536 1.00 62.88 295 HIS A N 1
ATOM 2329 C CA . HIS A 1 295 ? 6.008 -1.976 -16.821 1.00 62.88 295 HIS A CA 1
ATOM 2330 C C . HIS A 1 295 ? 6.818 -2.462 -15.597 1.00 62.88 295 HIS A C 1
ATOM 2332 O O . HIS A 1 295 ? 6.715 -3.628 -15.219 1.00 62.88 295 HIS A O 1
ATOM 2338 N N . LEU A 1 296 ? 7.603 -1.575 -14.979 1.00 55.41 296 LEU A N 1
ATOM 2339 C CA . LEU A 1 296 ? 8.448 -1.777 -13.799 1.00 55.41 296 LEU A CA 1
ATOM 2340 C C . LEU A 1 296 ? 8.557 -0.509 -12.922 1.00 55.41 296 LEU A C 1
ATOM 2342 O O . LEU A 1 296 ? 9.404 -0.438 -12.052 1.00 55.41 296 LEU A O 1
ATOM 2346 N N . THR A 1 297 ? 7.749 0.522 -13.127 1.00 48.06 297 THR A N 1
ATOM 2347 C CA . THR A 1 297 ? 7.840 1.791 -12.400 1.00 48.06 297 THR A CA 1
ATOM 2348 C C . THR A 1 297 ? 6.613 1.923 -11.509 1.00 48.06 297 THR A C 1
ATOM 2350 O O . THR A 1 297 ? 5.486 2.090 -11.985 1.00 48.06 297 THR A O 1
ATOM 2353 N N . PHE A 1 298 ? 6.825 1.838 -10.197 1.00 49.50 298 PHE A N 1
ATOM 2354 C CA . PHE A 1 298 ? 5.859 2.342 -9.226 1.00 49.50 298 PHE A CA 1
ATOM 2355 C C . PHE A 1 298 ? 6.135 3.822 -8.978 1.00 49.50 298 PHE A C 1
ATOM 2357 O O . PHE A 1 298 ? 7.163 4.348 -9.388 1.00 49.50 298 PHE A O 1
ATOM 2364 N N . LEU A 1 299 ? 5.223 4.504 -8.286 1.00 41.97 299 LEU A N 1
ATOM 2365 C CA . LEU A 1 299 ? 5.224 5.947 -7.997 1.00 41.97 299 LEU A CA 1
ATOM 2366 C C . LEU A 1 299 ? 6.533 6.530 -7.382 1.00 41.97 299 LEU A C 1
ATOM 2368 O O . LEU A 1 299 ? 6.580 7.716 -7.070 1.00 41.97 299 LEU A O 1
ATOM 2372 N N . CYS A 1 300 ? 7.593 5.738 -7.199 1.00 36.50 300 CYS A N 1
ATOM 2373 C CA . CYS A 1 300 ? 8.965 6.165 -6.951 1.00 36.50 300 CYS A CA 1
ATOM 2374 C C . CYS A 1 300 ? 9.975 5.214 -7.634 1.00 36.50 300 CYS A C 1
ATOM 2376 O O . CYS A 1 300 ? 10.437 4.276 -6.999 1.00 36.50 300 CYS A O 1
ATOM 2378 N N . LYS A 1 301 ? 10.405 5.565 -8.856 1.00 38.81 301 LYS A N 1
ATOM 2379 C CA . LYS A 1 301 ? 11.590 5.048 -9.581 1.00 38.81 301 LYS A CA 1
ATOM 2380 C C . LYS A 1 301 ? 11.455 3.657 -10.232 1.00 38.81 301 LYS A C 1
ATOM 2382 O O . LYS A 1 301 ? 10.692 2.808 -9.794 1.00 38.81 301 LYS A O 1
ATOM 2387 N N . ASP A 1 302 ? 12.176 3.485 -11.342 1.00 42.16 302 ASP A N 1
ATOM 2388 C CA . ASP A 1 302 ? 12.185 2.280 -12.178 1.00 42.16 302 ASP A CA 1
ATOM 2389 C C . ASP A 1 302 ? 12.754 1.066 -11.419 1.00 42.16 302 ASP A C 1
ATOM 2391 O O . ASP A 1 302 ? 13.862 1.140 -10.881 1.00 42.16 302 ASP A O 1
ATOM 2395 N N . MET A 1 303 ? 12.049 -0.070 -11.426 1.00 48.81 303 MET A N 1
ATOM 2396 C CA . MET A 1 303 ? 12.497 -1.372 -10.894 1.00 48.81 303 MET A CA 1
ATOM 2397 C C . MET A 1 303 ? 13.528 -2.074 -11.802 1.00 48.81 303 MET A C 1
ATOM 2399 O O . MET A 1 303 ? 13.604 -3.310 -11.878 1.00 48.81 303 MET A O 1
ATOM 2403 N N . ASP A 1 304 ? 14.347 -1.299 -12.506 1.00 50.31 304 ASP A N 1
ATOM 2404 C CA . ASP A 1 304 ? 15.453 -1.838 -13.298 1.00 50.31 304 ASP A CA 1
ATOM 2405 C C . ASP A 1 304 ? 16.585 -2.366 -12.397 1.00 50.31 304 ASP A C 1
ATOM 2407 O O . ASP A 1 304 ? 17.430 -3.143 -12.842 1.00 50.31 304 ASP A O 1
ATOM 2411 N N . ASP A 1 305 ? 16.578 -2.006 -11.109 1.00 58.19 305 ASP A N 1
ATOM 2412 C CA . ASP A 1 305 ? 17.544 -2.468 -10.119 1.00 58.19 305 ASP A CA 1
ATOM 2413 C C . ASP A 1 305 ? 16.888 -3.405 -9.089 1.00 58.19 305 ASP A C 1
ATOM 2415 O O . ASP A 1 305 ? 16.006 -3.025 -8.316 1.00 58.19 305 ASP A O 1
ATOM 2419 N N . VAL A 1 306 ? 17.377 -4.650 -9.072 1.00 59.50 306 VAL A N 1
ATOM 2420 C CA . VAL A 1 306 ? 16.967 -5.745 -8.174 1.00 59.50 306 VAL A CA 1
ATOM 2421 C C . VAL A 1 306 ? 17.010 -5.323 -6.701 1.00 59.50 306 VAL A C 1
ATOM 2423 O O . VAL A 1 306 ? 16.243 -5.836 -5.886 1.00 59.50 306 VAL A O 1
ATOM 2426 N N . ALA A 1 307 ? 17.875 -4.367 -6.345 1.00 60.56 307 ALA A N 1
ATOM 2427 C CA . ALA A 1 307 ? 17.985 -3.851 -4.986 1.00 60.56 307 ALA A CA 1
ATOM 2428 C C . ALA A 1 307 ? 16.738 -3.076 -4.510 1.00 60.56 307 ALA A C 1
ATOM 2430 O O . ALA A 1 307 ? 16.571 -2.895 -3.300 1.00 60.56 307 ALA A O 1
ATOM 2431 N N . TYR A 1 308 ? 15.865 -2.629 -5.422 1.00 72.62 308 TYR A N 1
ATOM 2432 C CA . TYR A 1 308 ? 14.694 -1.805 -5.099 1.00 72.62 308 TYR A CA 1
ATOM 2433 C C . TYR A 1 308 ? 13.368 -2.574 -5.042 1.00 72.62 308 TYR A C 1
ATOM 2435 O O . TYR A 1 308 ? 12.456 -2.116 -4.355 1.00 72.62 308 TYR A O 1
ATOM 2443 N N . ASP A 1 309 ? 13.290 -3.782 -5.615 1.00 80.44 309 ASP A N 1
ATOM 2444 C CA . ASP A 1 309 ? 12.077 -4.623 -5.623 1.00 80.44 309 ASP A CA 1
ATOM 2445 C C . ASP A 1 309 ? 11.474 -4.814 -4.224 1.00 80.44 309 ASP A C 1
ATOM 2447 O O . ASP A 1 309 ? 10.258 -4.737 -4.023 1.00 80.44 309 ASP A O 1
ATOM 2451 N N . LEU A 1 310 ? 12.343 -5.049 -3.235 1.00 85.50 310 LEU A N 1
ATOM 2452 C CA . LEU A 1 310 ? 11.941 -5.191 -1.840 1.00 85.50 310 LEU A CA 1
ATOM 2453 C C . LEU A 1 310 ? 11.279 -3.907 -1.328 1.00 85.50 310 LEU A C 1
ATOM 2455 O O . LEU A 1 310 ? 10.229 -3.956 -0.689 1.00 85.50 310 LEU A O 1
ATOM 2459 N N . TRP A 1 311 ? 11.890 -2.756 -1.594 1.00 86.38 311 TRP A N 1
ATOM 2460 C CA . TRP A 1 311 ? 11.420 -1.469 -1.091 1.00 86.38 311 TRP A CA 1
ATOM 2461 C C . TRP A 1 311 ? 10.111 -1.034 -1.740 1.00 86.38 311 TRP A C 1
ATOM 2463 O O . TRP A 1 311 ? 9.279 -0.420 -1.067 1.00 86.38 311 TRP A O 1
ATOM 2473 N N . ASP A 1 312 ? 9.883 -1.401 -2.995 1.00 86.12 312 ASP A N 1
ATOM 2474 C CA . ASP A 1 312 ? 8.623 -1.142 -3.688 1.00 86.12 312 ASP A CA 1
ATOM 2475 C C . ASP A 1 312 ? 7.505 -2.040 -3.159 1.00 86.12 312 ASP A C 1
ATOM 2477 O O . ASP A 1 312 ? 6.423 -1.551 -2.826 1.00 86.12 312 ASP A O 1
ATOM 2481 N N . ALA A 1 313 ? 7.785 -3.329 -2.942 1.00 90.69 313 ALA A N 1
ATOM 2482 C CA . ALA A 1 313 ? 6.840 -4.235 -2.292 1.00 90.69 313 ALA A CA 1
ATOM 2483 C C . ALA A 1 313 ? 6.474 -3.767 -0.871 1.00 90.69 313 ALA A C 1
ATOM 2485 O O . ALA A 1 313 ? 5.301 -3.795 -0.492 1.00 90.69 313 ALA A O 1
ATOM 2486 N N . ILE A 1 314 ? 7.450 -3.276 -0.096 1.00 92.38 314 ILE A N 1
ATOM 2487 C CA . ILE A 1 314 ? 7.205 -2.683 1.228 1.00 92.38 314 ILE A CA 1
ATOM 2488 C C . ILE A 1 314 ? 6.397 -1.384 1.116 1.00 92.38 314 ILE A C 1
ATOM 2490 O O . ILE A 1 314 ? 5.507 -1.162 1.933 1.00 92.38 314 ILE A O 1
ATOM 2494 N N . SER A 1 315 ? 6.635 -0.557 0.097 1.00 91.69 315 SER A N 1
ATOM 2495 C CA . SER A 1 315 ? 5.843 0.660 -0.149 1.00 91.69 315 SER A CA 1
ATOM 2496 C C . SER A 1 315 ? 4.375 0.333 -0.400 1.00 91.69 315 SER A C 1
ATOM 2498 O O . SER A 1 315 ? 3.487 0.917 0.222 1.00 91.69 315 SER A O 1
ATOM 2500 N N . ILE A 1 316 ? 4.118 -0.643 -1.273 1.00 93.06 316 ILE A N 1
ATOM 2501 C CA . ILE A 1 316 ? 2.765 -1.123 -1.565 1.00 93.06 316 ILE A CA 1
ATOM 2502 C C . ILE A 1 316 ? 2.130 -1.675 -0.292 1.00 93.06 316 ILE A C 1
ATOM 2504 O O . ILE A 1 316 ? 0.991 -1.331 0.025 1.00 93.06 316 ILE A O 1
ATOM 2508 N N . ALA A 1 317 ? 2.872 -2.485 0.467 1.00 95.50 317 ALA A N 1
ATOM 2509 C CA . ALA A 1 317 ? 2.383 -3.031 1.721 1.00 95.50 317 ALA A CA 1
ATOM 2510 C C . ALA A 1 317 ? 1.999 -1.919 2.709 1.00 95.50 317 ALA A C 1
ATOM 2512 O O . ALA A 1 317 ? 0.917 -1.978 3.282 1.00 95.50 317 ALA A O 1
ATOM 2513 N N . ILE A 1 318 ? 2.818 -0.871 2.855 1.00 94.75 318 ILE A N 1
ATOM 2514 C CA . ILE A 1 318 ? 2.512 0.292 3.700 1.00 94.75 318 ILE A CA 1
ATOM 2515 C C . ILE A 1 318 ? 1.206 0.966 3.255 1.00 94.75 318 ILE A C 1
ATOM 2517 O O . ILE A 1 318 ? 0.322 1.178 4.084 1.00 94.75 318 ILE A O 1
ATOM 2521 N N . ILE A 1 319 ? 1.037 1.255 1.961 1.00 94.31 319 ILE A N 1
ATOM 2522 C CA . ILE A 1 319 ? -0.175 1.924 1.454 1.00 94.31 319 ILE A CA 1
ATOM 2523 C C . ILE A 1 319 ? -1.417 1.056 1.686 1.00 94.31 319 ILE A C 1
ATOM 2525 O O . ILE A 1 319 ? -2.437 1.550 2.172 1.00 94.31 319 ILE A O 1
ATOM 2529 N N . VAL A 1 320 ? -1.341 -0.243 1.387 1.00 94.94 320 VAL A N 1
ATOM 2530 C CA . VAL A 1 320 ? -2.465 -1.170 1.586 1.00 94.94 320 VAL A CA 1
ATOM 2531 C C . VAL A 1 320 ? -2.806 -1.309 3.071 1.00 94.94 320 VAL A C 1
ATOM 2533 O O . VAL A 1 320 ? -3.984 -1.296 3.426 1.00 94.94 320 VAL A O 1
ATOM 2536 N N . MET A 1 321 ? -1.804 -1.384 3.951 1.00 95.25 321 MET A N 1
ATOM 2537 C CA . MET A 1 321 ? -1.999 -1.451 5.404 1.00 95.25 321 MET A CA 1
ATOM 2538 C C . MET A 1 321 ? -2.610 -0.168 5.971 1.00 95.25 321 MET A C 1
ATOM 2540 O O . MET A 1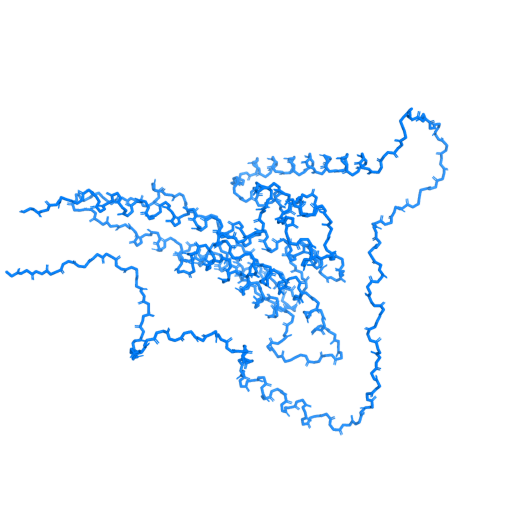 321 ? -3.483 -0.239 6.844 1.00 95.25 321 MET A O 1
ATOM 2544 N N . HIS A 1 322 ? -2.209 0.995 5.449 1.00 93.69 322 HIS A N 1
ATOM 2545 C CA . HIS A 1 322 ? -2.836 2.275 5.777 1.00 93.69 322 HIS A CA 1
ATOM 2546 C C . HIS A 1 322 ? -4.316 2.270 5.400 1.00 93.69 322 HIS A C 1
ATOM 2548 O O . HIS A 1 322 ? -5.169 2.501 6.258 1.00 93.69 322 HIS A O 1
ATOM 2554 N N . CYS A 1 323 ? -4.623 1.923 4.145 1.00 92.56 323 CYS A N 1
ATOM 2555 C CA . CYS A 1 323 ? -5.996 1.843 3.649 1.00 92.56 323 CYS A CA 1
ATOM 2556 C C . CYS A 1 323 ? -6.821 0.857 4.485 1.00 92.56 323 CYS A C 1
ATOM 2558 O O . CYS A 1 323 ? -7.899 1.210 4.946 1.00 92.56 323 CYS A O 1
ATOM 2560 N N . ARG A 1 324 ? -6.286 -0.336 4.779 1.00 93.94 324 ARG A N 1
ATOM 2561 C CA . ARG A 1 324 ? -6.938 -1.340 5.633 1.00 93.94 324 ARG A CA 1
ATOM 2562 C C . ARG A 1 324 ? -7.311 -0.764 6.998 1.00 93.94 324 ARG A C 1
ATOM 2564 O O . ARG A 1 324 ? -8.440 -0.923 7.445 1.00 93.94 324 ARG A O 1
ATOM 2571 N N . THR A 1 325 ? -6.362 -0.105 7.660 1.00 91.69 325 THR A N 1
ATOM 2572 C CA . THR A 1 325 ? -6.566 0.450 9.006 1.00 91.69 325 THR A CA 1
ATOM 2573 C C . THR A 1 325 ? -7.610 1.562 8.985 1.00 91.69 325 THR A C 1
ATOM 2575 O O . THR A 1 325 ? -8.463 1.634 9.865 1.00 91.69 325 THR A O 1
ATOM 2578 N N . LYS A 1 326 ? -7.593 2.406 7.948 1.00 88.69 326 LYS A N 1
ATOM 2579 C CA . LYS A 1 326 ? -8.613 3.439 7.751 1.00 88.69 326 LYS A CA 1
ATOM 2580 C C . LYS A 1 326 ? -9.997 2.856 7.543 1.00 88.69 326 LYS A C 1
ATOM 2582 O O . LYS A 1 326 ? -10.930 3.304 8.194 1.00 88.69 326 LYS A O 1
ATOM 2587 N N . MET A 1 327 ? -10.106 1.839 6.698 1.00 88.56 327 MET A N 1
ATOM 2588 C CA . MET A 1 327 ? -11.365 1.145 6.451 1.00 88.56 327 MET A CA 1
ATOM 2589 C C . MET A 1 327 ? -11.909 0.481 7.715 1.00 88.56 327 MET A C 1
ATOM 2591 O O . MET A 1 327 ? -13.093 0.611 8.000 1.00 88.56 327 MET A O 1
ATOM 2595 N N . ALA A 1 328 ? -11.051 -0.173 8.502 1.00 89.25 328 ALA A N 1
ATOM 2596 C CA . ALA A 1 328 ? -11.449 -0.783 9.769 1.00 89.25 328 ALA A CA 1
ATOM 2597 C C . ALA A 1 328 ? -11.988 0.258 10.765 1.00 89.25 328 ALA A C 1
ATOM 2599 O O . ALA A 1 328 ? -13.022 0.039 11.389 1.00 89.25 328 ALA A O 1
ATOM 2600 N N . ASN A 1 329 ? -11.324 1.414 10.871 1.00 87.62 329 ASN A N 1
ATOM 2601 C CA . ASN A 1 329 ? -11.777 2.501 11.741 1.00 87.62 329 ASN A CA 1
ATOM 2602 C C . ASN A 1 329 ? -13.110 3.098 11.270 1.00 87.62 329 ASN A C 1
ATOM 2604 O O . ASN A 1 329 ? -13.972 3.368 12.096 1.00 87.62 329 ASN A O 1
ATOM 2608 N N . LEU A 1 330 ? -13.283 3.292 9.958 1.00 83.94 330 LEU A N 1
ATOM 2609 C CA . LEU A 1 330 ? -14.540 3.784 9.385 1.00 83.94 330 LEU A CA 1
ATOM 2610 C C . LEU A 1 330 ? -15.687 2.816 9.662 1.00 83.94 330 LEU A C 1
ATOM 2612 O O . LEU A 1 330 ? -16.737 3.249 10.121 1.00 83.94 330 LEU A O 1
ATOM 2616 N N . LYS A 1 331 ? -15.460 1.514 9.457 1.00 84.62 331 LYS A N 1
ATOM 2617 C CA . LYS A 1 331 ? -16.442 0.479 9.783 1.00 84.62 331 LYS A CA 1
ATOM 2618 C C . LYS A 1 331 ? -16.830 0.517 11.261 1.00 84.62 331 LYS A C 1
ATOM 2620 O O . LYS A 1 331 ? -18.012 0.507 11.557 1.00 84.62 331 LYS A O 1
ATOM 2625 N N . GLY A 1 332 ? -15.864 0.655 12.172 1.00 83.44 332 GLY A N 1
ATOM 2626 C CA . GLY A 1 332 ? -16.154 0.779 13.605 1.00 83.44 332 GLY A CA 1
ATOM 2627 C C . GLY A 1 332 ? -17.036 1.986 13.947 1.00 83.44 332 GLY A C 1
ATOM 2628 O O . GLY A 1 332 ? -17.999 1.840 14.689 1.00 83.44 332 GLY A O 1
ATOM 2629 N N . VAL A 1 333 ? -16.756 3.157 13.361 1.00 81.12 333 VAL A N 1
ATOM 2630 C CA . VAL A 1 333 ? -17.584 4.365 13.557 1.00 81.12 333 VAL A CA 1
ATOM 2631 C C . VAL A 1 333 ? -19.010 4.156 13.038 1.00 81.12 333 VAL A C 1
ATOM 2633 O O . VAL A 1 333 ? -19.962 4.586 13.684 1.00 81.12 333 VAL A O 1
ATOM 2636 N N . MET A 1 334 ? -19.163 3.487 11.893 1.00 74.50 334 MET A N 1
ATOM 2637 C CA . MET A 1 334 ? -20.476 3.176 11.322 1.00 74.50 334 MET A CA 1
ATOM 2638 C C . MET A 1 334 ? -21.246 2.162 12.179 1.00 74.50 334 MET A C 1
ATOM 2640 O O . MET A 1 334 ? -22.404 2.401 12.509 1.00 74.50 334 MET A O 1
ATOM 2644 N N . ASP A 1 335 ? -20.589 1.082 12.608 1.00 80.00 335 ASP A N 1
ATOM 2645 C CA . ASP A 1 335 ? -21.193 0.045 13.452 1.00 80.00 335 ASP A CA 1
ATOM 2646 C C . ASP A 1 335 ? -21.665 0.610 14.806 1.00 80.00 335 ASP A C 1
ATOM 2648 O O . ASP A 1 335 ? -22.652 0.137 15.371 1.00 80.00 335 ASP A O 1
ATOM 2652 N N . ASP A 1 336 ? -20.954 1.595 15.361 1.00 77.56 336 ASP A N 1
ATOM 2653 C CA . ASP A 1 336 ? -21.335 2.243 16.618 1.00 77.56 336 ASP A CA 1
ATOM 2654 C C . ASP A 1 336 ? -22.536 3.184 16.438 1.00 77.56 336 ASP A C 1
ATOM 2656 O O . ASP A 1 336 ? -23.443 3.167 17.272 1.00 77.56 336 ASP A O 1
ATOM 2660 N N . TYR A 1 337 ? -22.610 3.914 15.322 1.00 73.38 337 TYR A N 1
ATOM 2661 C CA . TYR A 1 337 ? -23.789 4.717 14.986 1.00 73.38 337 TYR A CA 1
ATOM 2662 C C . TYR A 1 337 ? -25.048 3.856 14.816 1.00 73.38 337 TYR A C 1
ATOM 2664 O O . TYR A 1 337 ? -26.100 4.174 15.374 1.00 73.38 337 TYR A O 1
ATOM 2672 N N . ASP A 1 338 ? -24.940 2.728 14.111 1.00 72.75 338 ASP A N 1
ATOM 2673 C CA . ASP A 1 338 ? -26.075 1.827 13.889 1.00 72.75 338 ASP A CA 1
ATOM 2674 C C . ASP A 1 338 ? -26.633 1.269 15.210 1.00 72.75 338 ASP A C 1
ATOM 2676 O O . ASP A 1 338 ? -27.852 1.130 15.366 1.00 72.75 338 ASP A O 1
ATOM 2680 N N . LYS A 1 339 ? -25.766 0.995 16.196 1.00 75.62 339 LYS A N 1
ATOM 2681 C CA . LYS A 1 339 ? -26.192 0.587 17.547 1.00 75.62 339 LYS A CA 1
ATOM 2682 C C . LYS A 1 339 ? -26.932 1.710 18.270 1.00 75.62 339 LYS A C 1
ATOM 2684 O O . LYS A 1 339 ? -27.984 1.452 18.852 1.00 75.62 339 LYS A O 1
ATOM 2689 N N . GLU A 1 340 ? -26.426 2.945 18.214 1.00 72.38 340 GLU A N 1
ATOM 2690 C CA . GLU A 1 340 ? -27.077 4.101 18.845 1.00 72.38 340 GLU A CA 1
ATOM 2691 C C . GLU A 1 340 ? -28.481 4.349 18.275 1.00 72.38 340 GLU A C 1
ATOM 2693 O O . GLU A 1 340 ? -29.425 4.588 19.032 1.00 72.38 340 GLU A O 1
ATOM 2698 N N . VAL A 1 341 ? -28.649 4.234 16.954 1.00 71.88 341 VAL A N 1
ATOM 2699 C CA . VAL A 1 341 ? -29.956 4.373 16.293 1.00 71.88 341 VAL A CA 1
ATOM 2700 C C . VAL A 1 341 ? -30.916 3.253 16.710 1.00 71.88 341 VAL A C 1
ATOM 2702 O O . VAL A 1 341 ? -32.106 3.506 16.924 1.00 71.88 341 VAL A O 1
ATOM 2705 N N . GLN A 1 342 ? -30.430 2.016 16.848 1.00 69.88 342 GLN A N 1
ATOM 2706 C CA . GLN A 1 342 ? -31.252 0.886 17.294 1.00 69.88 342 GLN A CA 1
ATOM 2707 C C . GLN A 1 342 ? -31.686 1.015 18.760 1.00 69.88 342 GLN A C 1
ATOM 2709 O O . GLN A 1 342 ? -32.850 0.747 19.065 1.00 69.88 342 GLN A O 1
ATOM 2714 N N . ASP A 1 343 ? -30.803 1.473 19.649 1.00 72.00 343 ASP A N 1
ATOM 2715 C CA . ASP A 1 343 ? -31.104 1.657 21.075 1.00 72.00 343 ASP A CA 1
ATOM 2716 C C . ASP A 1 343 ? -32.079 2.817 21.341 1.00 72.00 343 ASP A C 1
ATOM 2718 O O . ASP A 1 343 ? -32.816 2.800 22.331 1.00 72.00 343 ASP A O 1
ATOM 2722 N N . GLN A 1 344 ? -32.133 3.809 20.447 1.00 62.38 344 GLN A N 1
ATOM 2723 C CA . GLN A 1 344 ? -33.076 4.930 20.522 1.00 62.38 344 GLN A CA 1
ATOM 2724 C C . GLN A 1 344 ? -34.482 4.595 20.000 1.00 62.38 344 GLN A C 1
ATOM 2726 O O . GLN A 1 344 ? -35.407 5.389 20.201 1.00 62.38 344 GLN A O 1
ATOM 2731 N N . ARG A 1 345 ? -34.694 3.432 19.361 1.00 57.88 345 ARG A N 1
ATOM 2732 C CA . ARG A 1 345 ? -36.049 3.010 18.977 1.00 57.88 345 ARG A CA 1
ATOM 2733 C C . ARG A 1 345 ? -36.833 2.615 20.236 1.00 57.88 345 ARG A C 1
ATOM 2735 O O . ARG A 1 345 ? -36.368 1.765 20.999 1.00 57.88 345 ARG A O 1
ATOM 2742 N N . PRO A 1 346 ? -38.021 3.201 20.480 1.00 54.94 346 PRO A N 1
ATOM 2743 C CA . PRO A 1 346 ? -38.831 2.833 21.630 1.00 54.94 346 PRO A CA 1
ATOM 2744 C C . PRO A 1 346 ? -39.134 1.334 21.569 1.00 54.94 346 PRO A C 1
ATOM 2746 O O . PRO A 1 346 ? -39.604 0.819 20.555 1.00 54.94 346 PRO A O 1
ATOM 2749 N N . LYS A 1 347 ? -38.830 0.624 22.660 1.00 55.16 347 LYS A N 1
ATOM 2750 C CA . LYS A 1 347 ? -39.270 -0.758 22.855 1.00 55.16 347 LYS A CA 1
ATOM 2751 C C . LYS A 1 347 ? -40.782 -0.724 23.037 1.00 55.16 347 LYS A C 1
ATOM 2753 O O . LYS A 1 347 ? -41.253 -0.578 24.165 1.00 55.16 347 LYS A O 1
ATOM 2758 N N . ASP A 1 348 ? -41.513 -0.792 21.930 1.00 53.47 348 ASP A N 1
ATOM 2759 C CA . ASP A 1 348 ? -42.960 -0.967 21.954 1.00 53.47 348 ASP A CA 1
ATOM 2760 C C . ASP A 1 348 ? -43.269 -2.218 22.785 1.00 53.47 348 ASP A C 1
ATOM 2762 O O . ASP A 1 348 ? -42.739 -3.307 22.542 1.00 53.47 348 ASP A O 1
ATOM 2766 N N . ARG A 1 349 ? -44.033 -1.991 23.852 1.00 41.22 349 ARG A N 1
ATOM 2767 C CA . ARG A 1 349 ? -44.311 -2.923 24.941 1.00 41.22 349 ARG A CA 1
ATOM 2768 C C . ARG A 1 349 ? -45.724 -3.462 24.832 1.00 41.22 349 ARG A C 1
ATOM 2770 O O . ARG A 1 349 ? -46.617 -2.653 24.496 1.00 41.22 349 ARG A O 1
#

Organism: NCBI:txid420778

Sequence (349 aa):
MAAYLTPPSFRLTSSDDDLREPTSRFPEDSELSSDPDEWRYINRVVAAGDQESPWTTPSSKNTLARYSSPQSKGRSPKDTSSVLPDKPFDEADLKRFELEKARAQHAEHAQNMRESGYSEDPIKVYLKLAMRGWEAVLPKSWSLSFDSFPRLLFTDDPKNEYIKALSGNQFRAMKALRLLVNTPSRARDATLKEVNPPPSRQPEKLIHRAIDAYMKWAFADAGVSDVTPTLALVSVPRDVEAKVFEEKMTQRLVKLKREWKENLAIGEETAGSGNAVIVDQLCAPPTIYGIAISHLTFLCKDMDDVAYDLWDAISIAIIVMHCRTKMANLKGVMDDYDKEVQDQRPKDR

pLDDT: mean 70.22, std 22.89, range [24.98, 96.19]

Secondary structure (DSSP, 8-state):
-PPP------------------------S------HHHHHHHHHHHHH--S----PPP----S----PPPPPPP-----------SS---HHHHHHHHHHHHHHHHHHHHHHHHHTT--HHHHHHHHHHHTBTTB--EEGGGTTTSTTS-GGGEES-TTT--S--SSS-HHHHHHHHHHHHTHHHHHHHTTSTT----GGG-HHHHHHHHHHHHHHHHHHHTT-TTSPPSEEEEEE-TTS-HHHHHHHHHHHHHHHHHHHHHHHHTT--B-TTS-B--GGGT-PPPPPEEEEEETTB-SSSBTTSTTTHHHHHHHHHHHHHHHHHHHHHHHHHHHHHHHHHHHTS----

Foldseek 3Di:
DDDDDDDDDPDDPDPDDDDDDDDDDDPDPDDPPPPVLQVVVVVVCVVVPPDDDDDDDDDPDDDPPDPDDPDDDDDDDDDDDDPDDPDDDDPVVVLVVVLVVLLVVLVVVLVVCVVVPDDVLVSVLSSCLSCQVVAAAAEQVCCVVPVVRPPRNYDPDPVRNLQAFPLPPRVLSSVLLVLLLCLLVQQVVCPDPVHPDRPCSHSQNSNVVSLVSSLCSLQVSLVNNVPQFLEAEDGDEQVDDPVVQVVVQVVRNVVSLVVQVVVLVVPQDCDPVRDGPRSCVQDPRDHRYYWYHYSQDTPDDGVPDVVCSNSVSVSSSNVSSSRSVVSSVVVVSVVVVVVVVVVPPDPPD